Protein AF-A0A819PFC0-F1 (afdb_monomer)

Organism: NCBI:txid433720

Secondary structure (DSSP, 8-state):
-HHHHHHHHHHHHHHHHHHHTTSEEEE--TTS--EEEES-HHHHHHHHIIIIIHHHHHHHHHHHHHHHHHHT-TT-S-HHHHHHHHHHHHHHHHHHHHHHHHHHHHHHHHHHHTTT--TTSHHHHHHHHHHHHHHHHHHHHHHHH-HHHHHHHHHHHHHHHHHHS----PPP--------

Nearest PDB structures (foldseek):
  6tq7-assembly2_B  TM=7.446E-01  e=1.706E-01  Homo sapiens
  7xav-assembly1_A  TM=5.466E-01  e=1.060E+00  Homo sapiens
  8inr-assembly1_R  TM=4.668E-01  e=1.341E+00  Influenza A virus (A/Victoria/3/1975(H3N2))

Foldseek 3Di:
DVVVVCVVVVVVVVVVVCVVVVQWDFDDDVPDDTDIAGPDPVSLVVQLCVVPVVVVVVLVVVLVVLVVVLVPPPDDDDPVVNVVVSVVSVLVSVLVVVLVVLVCVLQVLQSVCVHPDDCPDPSNVVNVVSVVCCVVCNLVSVCVSDPVSVVVVVVVVVVVCVVVPPPPPDPDPPDPPDDD

Sequence (180 aa):
IISHLLIYILPILCYIIAILCHWLVVFKPQNDICDLELTSAVVQILFLLFSYFIPLVFTSIFLFLSLRHIRNTNGIRTQHIIEARLKYHRQLIIQSGAFYSVWLILWSPYLLLFPFYYRHSTPGTIAEIFICIGIVLDPFIVAALDIRFLRAWHSTWNHLIECIRPVRVAPMPVAIAANY

Structure (mmCIF, N/CA/C/O backbone):
data_AF-A0A819PFC0-F1
#
_entry.id   AF-A0A819PFC0-F1
#
loop_
_atom_site.group_PDB
_atom_site.id
_atom_site.type_symbol
_atom_site.label_atom_id
_atom_site.label_alt_id
_atom_site.label_comp_id
_atom_site.label_asym_id
_atom_site.label_entity_id
_atom_site.label_seq_id
_atom_site.pdbx_PDB_ins_code
_atom_site.Cartn_x
_atom_site.Cartn_y
_atom_site.Cartn_z
_atom_site.occupancy
_atom_site.B_iso_or_equiv
_atom_site.auth_seq_id
_atom_site.auth_comp_id
_atom_site.auth_asym_id
_atom_site.auth_atom_id
_atom_site.pdbx_PDB_model_num
ATOM 1 N N . ILE A 1 1 ? -8.480 19.621 3.122 1.00 73.62 1 ILE A N 1
ATOM 2 C CA . ILE A 1 1 ? -8.719 19.666 1.654 1.00 73.62 1 ILE A CA 1
ATOM 3 C C . ILE A 1 1 ? -7.396 19.724 0.894 1.00 73.62 1 ILE A C 1
ATOM 5 O O . ILE A 1 1 ? -7.099 18.773 0.188 1.00 73.62 1 ILE A O 1
ATOM 9 N N . ILE A 1 2 ? -6.562 20.750 1.107 1.00 79.69 2 ILE A N 1
ATOM 10 C CA . ILE A 1 2 ? -5.259 20.895 0.424 1.00 79.69 2 ILE A CA 1
ATOM 11 C C . ILE A 1 2 ? -4.344 19.679 0.645 1.00 79.69 2 ILE A C 1
ATOM 13 O O . ILE A 1 2 ? -3.838 19.120 -0.318 1.00 79.69 2 ILE A O 1
ATOM 17 N N . SER A 1 3 ? -4.208 19.194 1.884 1.00 76.88 3 SER A N 1
ATOM 18 C CA . SER A 1 3 ? -3.399 17.998 2.174 1.00 76.88 3 SER A CA 1
ATOM 19 C C . SER A 1 3 ? -3.913 16.736 1.473 1.00 76.88 3 SER A C 1
ATOM 21 O O . SER A 1 3 ? -3.114 15.916 1.043 1.00 76.88 3 SER A O 1
ATOM 23 N N . HIS A 1 4 ? -5.233 16.590 1.309 1.00 76.75 4 HIS A N 1
ATOM 24 C CA . HIS A 1 4 ? -5.810 15.450 0.589 1.00 76.75 4 HIS A CA 1
ATOM 25 C C . HIS A 1 4 ? -5.541 15.542 -0.912 1.00 76.75 4 HIS A C 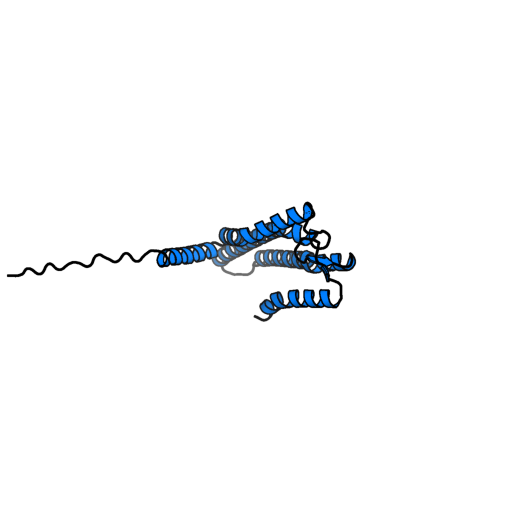1
ATOM 27 O O . HIS A 1 4 ? -5.128 14.557 -1.505 1.00 76.75 4 HIS A O 1
ATOM 33 N N . LEU A 1 5 ? -5.706 16.726 -1.511 1.00 84.00 5 LEU A N 1
ATOM 34 C CA . LEU A 1 5 ? -5.334 16.969 -2.909 1.00 84.00 5 LEU A CA 1
ATOM 35 C C . LEU A 1 5 ? -3.858 16.654 -3.155 1.00 84.00 5 LEU A C 1
ATOM 37 O O . LEU A 1 5 ? -3.521 16.009 -4.143 1.00 84.00 5 LEU A O 1
ATOM 41 N N . LEU A 1 6 ? -2.989 17.055 -2.228 1.00 83.75 6 LEU A N 1
ATOM 42 C CA . LEU A 1 6 ? -1.553 16.839 -2.343 1.00 83.75 6 LEU A CA 1
ATOM 43 C C . LEU A 1 6 ? -1.190 15.347 -2.334 1.00 83.75 6 LEU A C 1
ATOM 45 O O . LEU A 1 6 ? -0.348 14.942 -3.123 1.00 83.75 6 LEU A O 1
ATOM 49 N N . ILE A 1 7 ? -1.866 14.520 -1.528 1.00 84.06 7 ILE A N 1
ATOM 50 C CA . ILE A 1 7 ? -1.642 13.062 -1.494 1.00 84.06 7 ILE A CA 1
ATOM 51 C C . ILE A 1 7 ? -1.927 12.404 -2.852 1.00 84.06 7 ILE A C 1
ATOM 53 O O . ILE A 1 7 ? -1.236 11.458 -3.214 1.00 84.06 7 ILE A O 1
ATOM 57 N N . TYR A 1 8 ? -2.903 12.901 -3.616 1.00 84.19 8 TYR A N 1
ATOM 58 C CA . TYR A 1 8 ? -3.246 12.331 -4.924 1.00 84.19 8 TYR A CA 1
ATOM 59 C C . TYR A 1 8 ? -2.439 12.937 -6.076 1.00 84.19 8 TYR A C 1
ATOM 61 O O . TYR A 1 8 ? -2.046 12.225 -6.996 1.00 84.19 8 TYR A O 1
ATOM 69 N N . ILE A 1 9 ? -2.180 14.245 -6.036 1.00 88.31 9 ILE A N 1
ATOM 70 C CA . ILE A 1 9 ? -1.498 14.959 -7.124 1.00 88.31 9 ILE A CA 1
ATOM 71 C C . ILE A 1 9 ? 0.013 14.710 -7.087 1.00 88.31 9 ILE A C 1
ATOM 73 O O . ILE A 1 9 ? 0.634 14.550 -8.137 1.00 88.31 9 ILE A O 1
ATOM 77 N N . LEU A 1 10 ? 0.614 14.663 -5.894 1.00 87.06 10 LEU A N 1
ATOM 78 C CA . LEU A 1 10 ? 2.063 14.546 -5.739 1.00 87.06 10 LEU A CA 1
ATOM 79 C C . LEU A 1 10 ? 2.627 13.261 -6.382 1.00 87.06 10 LEU A C 1
ATOM 81 O O . LEU A 1 10 ? 3.569 13.392 -7.161 1.00 87.06 10 LEU A O 1
ATOM 85 N N . PRO A 1 11 ? 2.058 12.053 -6.172 1.00 85.94 11 PRO A N 1
ATOM 86 C CA . PRO A 1 11 ? 2.548 10.844 -6.834 1.00 85.94 11 PRO A CA 1
ATOM 87 C C . PRO A 1 11 ? 2.477 10.945 -8.358 1.00 85.94 11 PRO A C 1
ATOM 89 O O . PRO A 1 11 ? 3.435 10.590 -9.039 1.00 85.94 11 PRO A O 1
ATOM 92 N N . ILE A 1 12 ? 1.377 11.482 -8.897 1.00 87.94 12 ILE A N 1
ATOM 93 C CA . ILE A 1 12 ? 1.189 11.646 -10.346 1.00 87.94 12 ILE A CA 1
ATOM 94 C C . ILE A 1 12 ? 2.276 12.561 -10.918 1.00 87.94 12 ILE A C 1
ATOM 96 O O . ILE A 1 12 ? 2.923 12.207 -11.901 1.00 87.94 12 ILE A O 1
ATOM 100 N N . LEU A 1 13 ? 2.523 13.707 -10.277 1.00 89.88 13 LEU A N 1
ATOM 101 C CA . LEU A 1 13 ? 3.592 14.620 -10.683 1.00 89.88 13 LEU A CA 1
ATOM 102 C C . LEU A 1 13 ? 4.968 13.949 -10.613 1.00 89.88 13 LEU A C 1
ATOM 104 O O . LEU A 1 13 ? 5.756 14.098 -11.544 1.00 89.88 13 LEU A O 1
ATOM 108 N N . CYS A 1 14 ? 5.249 13.179 -9.559 1.00 87.31 14 CYS A N 1
ATOM 109 C CA . CYS A 1 14 ? 6.501 12.434 -9.434 1.00 87.31 14 CYS A CA 1
ATOM 110 C C . CYS A 1 14 ? 6.697 11.436 -10.583 1.00 87.31 14 CYS A C 1
ATOM 112 O O . CYS A 1 14 ? 7.788 11.382 -11.146 1.00 87.31 14 CYS A O 1
ATOM 114 N N . TYR A 1 15 ? 5.655 10.695 -10.975 1.00 86.88 15 TYR A N 1
ATOM 115 C CA . TYR A 1 15 ? 5.720 9.781 -12.119 1.00 86.88 15 TYR A CA 1
ATOM 116 C C . TYR A 1 15 ? 5.941 10.519 -13.443 1.00 86.88 15 TYR A C 1
ATOM 118 O O . TYR A 1 15 ? 6.787 10.104 -14.231 1.00 86.88 15 TYR A O 1
ATOM 126 N N . ILE A 1 16 ? 5.240 11.635 -13.674 1.00 89.00 16 ILE A N 1
ATOM 127 C CA . ILE A 1 16 ? 5.422 12.453 -14.884 1.00 89.00 16 ILE A CA 1
ATOM 128 C C . ILE A 1 16 ? 6.868 12.950 -14.977 1.00 89.00 16 ILE A C 1
ATOM 130 O O . ILE A 1 16 ? 7.503 12.797 -16.018 1.00 89.00 16 ILE A O 1
ATOM 134 N N . ILE A 1 17 ? 7.412 13.498 -13.887 1.00 89.69 17 ILE A N 1
ATOM 135 C CA . ILE A 1 17 ? 8.801 13.973 -13.837 1.00 89.69 17 ILE A CA 1
ATOM 136 C C . ILE A 1 17 ? 9.773 12.812 -14.076 1.00 89.69 17 ILE A C 1
ATOM 138 O O . ILE A 1 17 ? 10.697 12.953 -14.870 1.00 89.69 17 ILE A O 1
ATOM 142 N N . ALA A 1 18 ? 9.552 11.654 -13.449 1.00 87.19 18 ALA A N 1
ATOM 143 C CA . ALA A 1 18 ? 10.412 10.485 -13.623 1.00 87.19 18 ALA A CA 1
ATOM 144 C C . ALA A 1 18 ? 10.444 9.987 -15.080 1.00 87.19 18 ALA A C 1
ATOM 146 O O . ALA A 1 18 ? 11.506 9.593 -15.563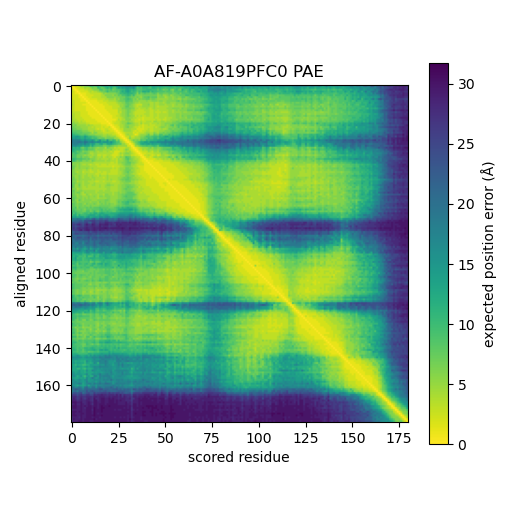 1.00 87.19 18 ALA A O 1
ATOM 147 N N . ILE A 1 19 ? 9.316 10.046 -15.795 1.00 88.38 19 ILE A N 1
ATOM 148 C CA . ILE A 1 19 ? 9.248 9.708 -17.223 1.00 88.38 19 ILE A CA 1
ATOM 149 C C . ILE A 1 19 ? 9.981 10.761 -18.066 1.00 88.38 19 ILE A C 1
ATOM 151 O O . ILE A 1 19 ? 10.805 10.403 -18.906 1.00 88.38 19 ILE A O 1
ATOM 155 N N . LEU A 1 20 ? 9.736 12.055 -17.820 1.00 89.69 20 LEU A N 1
ATOM 156 C CA . LEU A 1 20 ? 10.386 13.155 -18.549 1.00 89.69 20 LEU A CA 1
ATOM 157 C C . LEU A 1 20 ? 11.910 13.173 -18.359 1.00 89.69 20 LEU A C 1
ATOM 159 O O . LEU A 1 20 ? 12.644 13.507 -19.285 1.00 89.69 20 LEU A O 1
ATOM 163 N N . CYS A 1 21 ? 12.392 12.795 -17.176 1.00 88.19 21 CYS A N 1
ATOM 164 C CA . CYS A 1 21 ? 13.816 12.684 -16.864 1.00 88.19 21 CYS A CA 1
ATOM 165 C C . CYS A 1 21 ? 14.445 11.347 -17.303 1.00 88.19 21 CYS A C 1
ATOM 167 O O . CYS A 1 21 ? 15.615 11.117 -17.003 1.00 88.19 21 CYS A O 1
ATOM 169 N N . HIS A 1 22 ? 13.698 10.460 -17.975 1.00 85.56 22 HIS A N 1
ATOM 170 C CA . HIS A 1 22 ? 14.141 9.108 -18.352 1.00 85.56 22 HIS A CA 1
ATOM 171 C C . HIS A 1 22 ? 14.650 8.258 -17.172 1.00 85.56 22 HIS A C 1
ATOM 173 O O . HIS A 1 22 ? 15.519 7.397 -17.310 1.00 85.56 22 HIS A O 1
ATOM 179 N N . TRP A 1 23 ? 14.105 8.490 -15.983 1.00 87.19 23 TRP A N 1
ATOM 180 C CA . TRP A 1 23 ? 14.342 7.660 -14.799 1.00 87.19 23 TRP A CA 1
ATOM 181 C C . TRP A 1 23 ? 13.423 6.439 -14.781 1.00 87.19 23 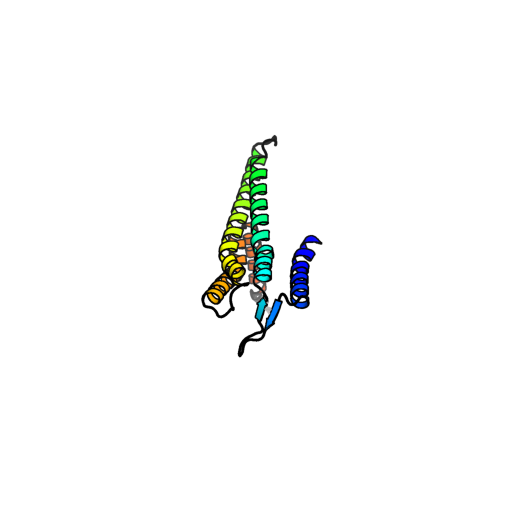TRP A C 1
ATOM 183 O O . TRP A 1 23 ? 13.787 5.390 -14.249 1.00 87.19 23 TRP A O 1
ATOM 193 N N . LEU A 1 24 ? 12.252 6.587 -15.399 1.00 86.69 24 LEU A N 1
ATOM 194 C CA . LEU A 1 24 ? 11.260 5.548 -15.609 1.00 86.69 24 LEU A CA 1
ATOM 195 C C . LEU A 1 24 ? 10.974 5.435 -17.106 1.00 86.69 24 LEU A C 1
ATOM 197 O O . LEU A 1 24 ? 10.654 6.434 -17.752 1.00 86.69 24 LEU A O 1
ATOM 201 N N . VAL A 1 25 ? 11.083 4.232 -17.658 1.00 85.06 25 VAL A N 1
ATOM 202 C CA . VAL A 1 25 ? 10.818 3.960 -19.073 1.00 85.06 25 VAL A CA 1
ATOM 203 C C . VAL A 1 25 ? 9.635 3.015 -19.180 1.00 85.06 25 VAL A C 1
ATOM 205 O O . VAL A 1 25 ? 9.549 2.018 -18.468 1.00 85.06 25 VAL A O 1
ATOM 208 N N . VAL A 1 26 ? 8.713 3.344 -20.082 1.00 84.25 26 VAL A N 1
ATOM 209 C CA . VAL A 1 26 ? 7.626 2.444 -20.461 1.00 84.25 26 VAL A CA 1
ATOM 210 C C . VAL A 1 26 ? 8.168 1.517 -21.536 1.00 84.25 26 VAL A C 1
ATOM 212 O O . VAL A 1 26 ? 8.536 1.982 -22.618 1.00 84.25 26 VAL A O 1
ATOM 215 N N . PHE A 1 27 ? 8.210 0.222 -21.258 1.00 83.19 27 PHE A N 1
ATOM 216 C CA . PHE A 1 27 ? 8.596 -0.779 -22.242 1.00 83.19 27 PHE A CA 1
ATOM 217 C C . PHE A 1 27 ? 7.435 -1.746 -22.484 1.00 83.19 27 PHE A C 1
ATOM 219 O O . PHE A 1 27 ? 6.547 -1.916 -21.649 1.00 83.19 27 PHE A O 1
ATOM 226 N N . LYS A 1 28 ? 7.410 -2.354 -23.670 1.00 80.00 28 LYS A N 1
ATOM 227 C CA . LYS A 1 28 ? 6.398 -3.344 -24.038 1.00 80.00 28 LYS A CA 1
ATOM 228 C C . LYS A 1 28 ? 7.076 -4.704 -24.234 1.00 80.00 28 LYS A C 1
ATOM 230 O O . LYS A 1 28 ? 7.720 -4.890 -25.270 1.00 80.00 28 LYS A O 1
ATOM 235 N N . PRO A 1 29 ? 6.944 -5.641 -23.282 1.00 75.81 29 PRO A N 1
ATOM 236 C CA . PRO A 1 29 ? 7.391 -7.013 -23.477 1.00 75.81 29 PRO A CA 1
ATOM 237 C C . PRO A 1 29 ? 6.599 -7.696 -24.609 1.00 75.81 29 PRO A C 1
ATOM 239 O O . PRO A 1 29 ? 5.445 -7.357 -24.890 1.00 75.81 29 PRO A O 1
ATOM 242 N N . GLN A 1 30 ? 7.219 -8.657 -25.303 1.00 71.44 30 GLN A N 1
ATOM 243 C CA . GLN A 1 30 ? 6.528 -9.439 -26.335 1.00 71.44 30 GLN A CA 1
ATOM 244 C C . GLN A 1 30 ? 5.395 -10.262 -25.698 1.00 71.44 30 GLN A C 1
ATOM 246 O O . GLN A 1 30 ? 5.635 -11.014 -24.760 1.00 71.44 30 GLN A O 1
ATOM 251 N N . ASN A 1 31 ? 4.177 -10.131 -26.240 1.00 71.44 31 ASN A N 1
ATOM 252 C CA . ASN A 1 31 ? 2.935 -10.765 -25.763 1.00 71.44 31 ASN A CA 1
ATOM 253 C C . ASN A 1 31 ? 2.435 -10.348 -24.371 1.00 71.44 31 ASN A C 1
ATOM 255 O O . ASN A 1 31 ? 1.628 -11.064 -23.783 1.00 71.44 31 ASN A O 1
ATOM 259 N N . ASP A 1 32 ? 2.837 -9.181 -23.876 1.00 71.62 32 ASP A N 1
ATOM 260 C CA . ASP A 1 32 ? 2.399 -8.707 -22.567 1.00 71.62 32 ASP A CA 1
ATOM 261 C C . ASP A 1 32 ? 2.003 -7.217 -22.577 1.00 71.62 32 ASP A C 1
ATOM 263 O O . ASP A 1 32 ? 2.166 -6.506 -23.580 1.00 71.62 32 ASP A O 1
ATOM 267 N N . ILE A 1 33 ? 1.385 -6.761 -21.487 1.00 80.25 33 ILE A N 1
ATOM 268 C CA . ILE A 1 33 ? 0.993 -5.364 -21.285 1.00 80.25 33 ILE A CA 1
ATOM 269 C C . ILE A 1 33 ? 2.221 -4.465 -21.090 1.00 80.25 33 ILE A C 1
ATOM 271 O O . ILE A 1 33 ? 3.295 -4.926 -20.720 1.00 80.25 33 ILE A O 1
ATOM 275 N N . CYS A 1 34 ? 2.071 -3.165 -21.362 1.00 80.56 34 CYS A N 1
ATOM 276 C CA . CYS A 1 34 ? 3.143 -2.204 -21.101 1.00 80.56 34 CYS A CA 1
ATOM 277 C C . CYS A 1 34 ? 3.513 -2.213 -19.616 1.00 80.56 34 CYS A C 1
ATOM 279 O O . CYS A 1 34 ? 2.628 -2.131 -18.761 1.00 80.56 34 CYS A O 1
ATOM 281 N N . ASP A 1 35 ? 4.811 -2.245 -19.344 1.00 76.56 35 ASP A N 1
ATOM 282 C CA . ASP A 1 35 ? 5.358 -2.275 -17.997 1.00 76.56 35 ASP A CA 1
ATOM 283 C C . ASP A 1 35 ? 6.364 -1.130 -17.799 1.00 76.56 35 ASP A C 1
ATOM 285 O O . ASP A 1 35 ? 6.787 -0.457 -18.750 1.00 76.56 35 ASP A O 1
ATOM 289 N N . LEU A 1 36 ? 6.669 -0.846 -16.538 1.00 82.44 36 LEU A N 1
ATOM 290 C CA . LEU A 1 36 ? 7.501 0.275 -16.122 1.00 82.44 36 LEU A CA 1
ATOM 291 C C . LEU A 1 36 ? 8.845 -0.244 -15.619 1.00 82.44 36 LEU A C 1
ATOM 293 O O . LEU A 1 36 ? 8.899 -0.992 -14.650 1.00 82.44 36 LEU A O 1
ATOM 297 N N . GLU A 1 37 ? 9.933 0.207 -16.236 1.00 83.50 37 GLU A N 1
ATOM 298 C CA . GLU A 1 37 ? 11.290 -0.171 -15.843 1.00 83.50 37 GLU A CA 1
ATOM 299 C C . GLU A 1 37 ? 12.083 1.050 -15.370 1.00 83.50 37 GLU A C 1
ATOM 301 O O . GLU A 1 37 ? 12.066 2.122 -15.984 1.00 83.50 37 GLU A O 1
ATOM 306 N N . LEU A 1 38 ? 12.776 0.892 -14.243 1.00 84.81 38 LEU A N 1
ATOM 307 C CA . LEU A 1 38 ? 13.663 1.906 -13.681 1.00 84.81 38 LEU A CA 1
ATOM 308 C C . LEU A 1 38 ? 15.051 1.779 -14.306 1.00 84.81 38 LEU A C 1
ATOM 310 O O . LEU A 1 38 ? 15.664 0.716 -14.260 1.00 84.81 38 LEU A O 1
ATOM 314 N N . THR A 1 39 ? 15.575 2.883 -14.835 1.00 85.00 39 THR A N 1
ATOM 315 C CA . THR A 1 39 ? 16.756 2.859 -15.717 1.00 85.00 39 THR A CA 1
ATOM 316 C C . THR A 1 39 ? 18.090 2.644 -15.011 1.00 85.00 39 THR A C 1
ATOM 318 O O . THR A 1 39 ? 19.081 2.310 -15.657 1.00 85.00 39 THR A O 1
ATOM 321 N N . SER A 1 40 ? 18.159 2.847 -13.694 1.00 86.06 40 SER A N 1
ATOM 322 C CA . SER A 1 40 ? 19.401 2.678 -12.940 1.00 86.06 40 SER A CA 1
ATOM 323 C C . SER A 1 40 ? 19.160 2.248 -11.500 1.00 86.06 40 SER A C 1
ATOM 325 O O . SER A 1 40 ? 18.175 2.643 -10.875 1.00 86.06 40 SER A O 1
ATOM 327 N N . ALA A 1 41 ? 20.127 1.522 -10.932 1.00 83.94 41 ALA A N 1
ATOM 328 C CA . ALA A 1 41 ? 20.107 1.111 -9.528 1.00 83.94 41 ALA A CA 1
ATOM 329 C C . ALA A 1 41 ? 20.001 2.305 -8.559 1.00 83.94 41 ALA A C 1
ATOM 331 O O . ALA A 1 41 ? 19.363 2.207 -7.515 1.00 83.94 41 ALA A O 1
ATOM 332 N N . VAL A 1 42 ? 20.577 3.460 -8.915 1.00 87.44 42 VAL A N 1
ATOM 333 C CA . VAL A 1 42 ? 20.467 4.689 -8.111 1.00 87.44 42 VAL A CA 1
ATOM 334 C C . VAL A 1 42 ? 19.011 5.146 -8.026 1.00 87.44 42 VAL A C 1
ATOM 336 O O . VAL A 1 42 ? 18.512 5.408 -6.934 1.00 87.44 42 VAL A O 1
ATOM 339 N N . VAL A 1 43 ? 18.307 5.194 -9.160 1.00 86.31 43 VAL A N 1
ATOM 340 C CA . VAL A 1 43 ? 16.890 5.579 -9.197 1.00 86.31 43 VAL A CA 1
ATOM 341 C C . VAL A 1 43 ? 16.026 4.531 -8.488 1.00 86.31 43 VAL A C 1
ATOM 343 O O . VAL A 1 43 ? 15.115 4.908 -7.759 1.00 86.31 43 VAL A O 1
ATOM 346 N N . GLN A 1 44 ? 16.340 3.239 -8.617 1.00 87.25 44 GLN A N 1
ATOM 347 C CA . GLN A 1 44 ? 15.650 2.163 -7.892 1.00 87.25 44 GLN A CA 1
ATOM 348 C C . GLN A 1 44 ? 15.738 2.350 -6.368 1.00 87.25 44 GLN A C 1
ATOM 350 O O . GLN A 1 44 ? 14.722 2.290 -5.676 1.00 87.25 44 GLN A O 1
ATOM 355 N N . ILE A 1 45 ? 16.932 2.651 -5.843 1.00 87.44 45 ILE A N 1
ATOM 356 C CA . ILE A 1 45 ? 17.145 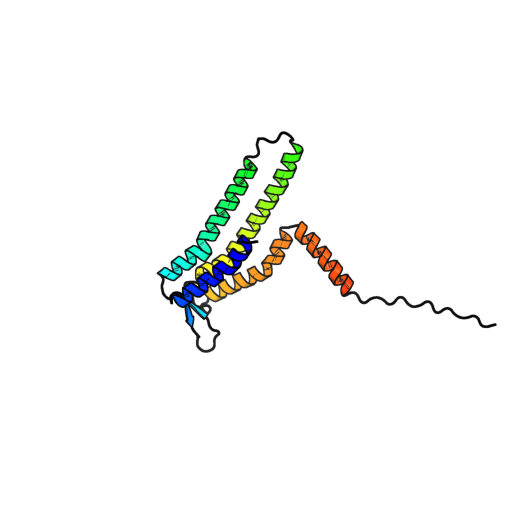2.917 -4.411 1.00 87.44 45 ILE A CA 1
ATOM 357 C C . ILE A 1 45 ? 16.391 4.175 -3.970 1.00 87.44 45 ILE A C 1
ATOM 359 O O . ILE A 1 45 ? 15.745 4.166 -2.922 1.00 87.44 45 ILE A O 1
ATOM 363 N N . LEU A 1 46 ? 16.445 5.254 -4.758 1.00 87.88 46 LEU A N 1
ATOM 364 C CA . LEU A 1 46 ? 15.704 6.480 -4.454 1.00 87.88 46 LEU A CA 1
ATOM 365 C C . LEU A 1 46 ? 14.195 6.225 -4.436 1.00 87.88 46 LEU A C 1
ATOM 367 O O . LEU A 1 46 ? 13.515 6.645 -3.501 1.00 87.88 46 LEU A O 1
ATOM 371 N N . PHE A 1 47 ? 13.674 5.491 -5.418 1.00 86.94 47 PHE A N 1
ATOM 372 C CA . PHE A 1 47 ? 12.265 5.120 -5.470 1.00 86.94 47 PHE A CA 1
ATOM 373 C C . PHE A 1 47 ? 11.860 4.345 -4.215 1.00 86.94 47 PHE A C 1
ATOM 375 O O . PHE A 1 47 ? 10.883 4.705 -3.563 1.00 86.94 47 PHE A O 1
ATOM 382 N N . LEU A 1 48 ? 12.637 3.336 -3.824 1.00 88.81 48 LEU A N 1
ATOM 383 C CA . LEU A 1 48 ? 12.408 2.542 -2.617 1.00 88.81 48 LEU A CA 1
ATOM 384 C C . LEU A 1 48 ? 12.440 3.408 -1.341 1.00 88.81 48 LEU A C 1
ATOM 386 O O . LEU A 1 48 ? 11.608 3.256 -0.444 1.00 88.81 48 LEU A O 1
ATOM 390 N N . LEU A 1 49 ? 13.371 4.361 -1.265 1.00 89.00 49 LEU A N 1
ATOM 391 C CA . LEU A 1 49 ? 13.491 5.275 -0.133 1.00 89.00 49 LEU A CA 1
ATOM 392 C C . LEU A 1 49 ? 12.233 6.139 0.027 1.00 89.00 49 LEU A C 1
ATOM 394 O O . LEU A 1 49 ? 11.674 6.210 1.121 1.00 89.00 49 LEU A O 1
ATOM 398 N N . PHE A 1 50 ? 11.776 6.767 -1.058 1.00 86.81 50 PHE A N 1
ATOM 399 C CA . PHE A 1 50 ? 10.639 7.690 -1.029 1.00 86.81 50 PHE A CA 1
ATOM 400 C C . PHE A 1 50 ? 9.277 6.992 -0.980 1.00 86.81 50 PHE A C 1
ATOM 402 O O . PHE A 1 50 ? 8.373 7.495 -0.317 1.00 86.81 50 PHE A O 1
ATOM 409 N N . SER A 1 51 ? 9.119 5.850 -1.651 1.00 83.62 51 SER A N 1
ATOM 410 C CA . SER A 1 51 ? 7.839 5.131 -1.721 1.00 83.62 51 SER A CA 1
ATOM 411 C C . SER A 1 51 ? 7.595 4.200 -0.533 1.00 83.62 51 SER A C 1
ATOM 413 O O . SER A 1 51 ? 6.442 3.990 -0.162 1.00 83.62 51 SER A O 1
ATOM 415 N N . TYR A 1 52 ? 8.655 3.669 0.090 1.00 87.75 52 TYR A N 1
ATOM 416 C CA . TYR A 1 52 ? 8.534 2.661 1.142 1.00 87.75 52 TYR A CA 1
ATOM 417 C C . TYR A 1 52 ? 9.150 3.108 2.472 1.00 87.75 52 TYR A C 1
ATOM 419 O O . TYR A 1 52 ? 8.431 3.263 3.462 1.00 87.75 52 TYR A O 1
ATOM 427 N N . PHE A 1 53 ? 10.462 3.359 2.520 1.00 89.25 53 PHE A N 1
ATOM 428 C CA . PHE A 1 53 ? 11.155 3.573 3.798 1.00 89.25 53 PHE A CA 1
ATOM 429 C C . PHE A 1 53 ? 10.751 4.863 4.514 1.00 89.25 53 PHE A C 1
ATOM 431 O O . PHE A 1 53 ? 10.508 4.844 5.719 1.00 89.25 53 PHE A O 1
ATOM 438 N N . ILE A 1 54 ? 10.664 5.983 3.796 1.00 89.06 54 ILE A N 1
ATOM 439 C CA . ILE A 1 54 ? 10.266 7.268 4.377 1.00 89.06 54 ILE A CA 1
ATOM 440 C C . ILE A 1 54 ? 8.843 7.171 4.961 1.00 89.06 54 ILE A C 1
ATOM 442 O O . ILE A 1 54 ? 8.693 7.411 6.164 1.00 89.06 54 ILE A O 1
ATOM 446 N N . PRO A 1 55 ? 7.809 6.752 4.200 1.00 86.88 55 PRO A N 1
ATOM 447 C CA . PRO A 1 55 ? 6.464 6.559 4.746 1.00 86.88 55 PRO A CA 1
ATOM 448 C C . PRO A 1 55 ? 6.422 5.612 5.952 1.00 86.88 55 PRO A C 1
ATOM 450 O O . PRO A 1 55 ? 5.775 5.922 6.954 1.00 86.88 55 PRO A O 1
ATOM 453 N N . LEU A 1 56 ? 7.150 4.492 5.906 1.00 88.25 56 LEU A N 1
ATOM 454 C CA . LEU A 1 56 ? 7.255 3.539 7.016 1.00 88.25 56 LEU A CA 1
ATOM 455 C C . LEU A 1 56 ? 7.808 4.189 8.294 1.00 88.25 56 LEU A C 1
ATOM 457 O O . LEU A 1 56 ? 7.251 4.027 9.383 1.00 88.25 56 LEU A O 1
ATOM 461 N N . VAL A 1 57 ? 8.915 4.922 8.181 1.00 89.81 57 VAL A N 1
ATOM 462 C CA . VAL A 1 57 ? 9.556 5.565 9.333 1.00 89.81 57 VAL A CA 1
ATOM 463 C C . VAL A 1 57 ? 8.644 6.649 9.905 1.00 89.81 57 VAL A C 1
ATOM 465 O O . VAL A 1 57 ? 8.419 6.682 11.116 1.00 89.81 57 VAL A O 1
ATOM 468 N N . PHE A 1 58 ? 8.052 7.492 9.054 1.00 88.75 58 PHE A N 1
ATOM 469 C CA . PHE A 1 58 ? 7.144 8.552 9.501 1.00 88.75 58 PHE A CA 1
ATOM 470 C C . PHE A 1 58 ? 5.890 8.005 10.192 1.00 88.75 58 PHE A C 1
ATOM 472 O O . PHE A 1 58 ? 5.521 8.504 11.257 1.00 88.75 58 PHE A O 1
ATOM 479 N N . THR A 1 59 ? 5.256 6.966 9.639 1.00 86.69 59 THR A N 1
ATOM 480 C CA . THR A 1 59 ? 4.082 6.321 10.258 1.00 86.69 59 THR A CA 1
ATOM 481 C C . THR A 1 59 ? 4.433 5.691 11.606 1.00 86.69 59 THR A C 1
ATOM 483 O O . THR A 1 59 ? 3.702 5.872 12.582 1.00 86.69 59 THR A O 1
ATOM 486 N N . SER A 1 60 ? 5.592 5.038 11.708 1.00 85.06 60 SER A N 1
ATOM 487 C CA . SER A 1 60 ? 6.079 4.439 12.957 1.00 85.06 60 SER A CA 1
ATOM 488 C C . SER A 1 60 ? 6.360 5.490 14.036 1.00 85.06 60 SER A C 1
ATOM 490 O O . SER A 1 60 ? 5.917 5.341 15.178 1.00 85.06 60 SER A O 1
ATOM 492 N N . ILE A 1 61 ? 7.031 6.594 13.680 1.00 88.56 61 ILE A N 1
ATOM 493 C CA . ILE A 1 61 ? 7.268 7.730 14.586 1.00 88.56 61 ILE A CA 1
ATOM 494 C C . ILE A 1 61 ? 5.936 8.333 15.037 1.00 88.56 61 ILE A C 1
ATOM 496 O O . ILE A 1 61 ? 5.752 8.598 16.225 1.00 88.56 61 ILE A O 1
ATOM 500 N N . PHE A 1 62 ? 4.987 8.522 14.120 1.00 86.56 62 PHE A N 1
ATOM 501 C CA . PHE A 1 62 ? 3.673 9.073 14.438 1.00 86.56 62 PHE A CA 1
ATOM 502 C C . PHE A 1 62 ? 2.894 8.193 15.430 1.00 86.56 62 PHE A C 1
ATOM 504 O O . PHE A 1 62 ? 2.364 8.701 16.424 1.00 86.56 62 PHE A O 1
ATOM 511 N N . LEU A 1 63 ? 2.867 6.873 15.214 1.00 84.06 63 LEU A N 1
ATOM 512 C CA . LEU A 1 63 ? 2.244 5.916 16.135 1.00 84.06 63 LEU A CA 1
ATOM 513 C C . LEU A 1 63 ? 2.929 5.933 17.507 1.00 84.06 63 LEU A C 1
ATOM 515 O O . LEU A 1 63 ? 2.253 5.963 18.538 1.00 84.06 63 LEU A O 1
ATOM 519 N N . PHE A 1 64 ? 4.262 5.987 17.534 1.00 83.00 64 PHE A N 1
ATOM 520 C CA . PHE A 1 64 ? 5.033 6.075 18.773 1.00 83.00 64 PHE A CA 1
ATOM 521 C C . PHE A 1 64 ? 4.756 7.370 19.552 1.00 83.00 64 PHE A C 1
ATOM 523 O O . PHE A 1 64 ? 4.531 7.335 20.764 1.00 83.00 64 PHE A O 1
ATOM 530 N N . LEU A 1 65 ? 4.729 8.521 18.877 1.00 83.31 65 LEU A N 1
ATOM 531 C CA . LEU A 1 65 ? 4.403 9.806 19.500 1.00 83.31 65 LEU A CA 1
ATOM 532 C C . LEU A 1 65 ? 2.966 9.826 20.026 1.00 83.31 65 LEU A C 1
ATOM 534 O O . LEU A 1 65 ? 2.732 10.313 21.133 1.00 83.31 65 LEU A O 1
ATOM 538 N N . SER A 1 66 ? 2.027 9.234 19.286 1.00 79.50 66 SER A N 1
ATOM 539 C CA . SER A 1 66 ? 0.633 9.082 19.714 1.00 79.50 66 SER A CA 1
ATOM 540 C C . SER A 1 66 ? 0.534 8.252 20.998 1.00 79.50 66 SER A C 1
ATOM 542 O O . SER A 1 66 ? -0.091 8.685 21.968 1.00 79.50 66 SER A O 1
ATOM 544 N N . LEU A 1 67 ? 1.232 7.111 21.058 1.00 75.81 67 LEU A N 1
ATOM 545 C CA . LEU A 1 67 ? 1.351 6.280 22.262 1.00 75.81 67 LEU A CA 1
ATOM 546 C C . LEU A 1 67 ? 1.928 7.062 23.447 1.00 75.81 67 LEU A C 1
ATOM 548 O O . LEU A 1 67 ? 1.385 7.024 24.555 1.00 75.81 67 LEU A O 1
ATOM 552 N N . ARG A 1 68 ? 3.025 7.792 23.216 1.00 78.25 68 ARG A N 1
ATOM 553 C CA . ARG A 1 68 ? 3.699 8.578 24.254 1.00 78.25 68 ARG A CA 1
ATOM 554 C C . ARG A 1 68 ? 2.806 9.693 24.790 1.00 78.25 68 ARG A C 1
ATOM 556 O O . ARG A 1 68 ? 2.796 9.914 25.999 1.00 78.25 68 ARG A O 1
ATOM 563 N N . HIS A 1 69 ? 2.058 10.372 23.923 1.00 77.25 69 HIS A N 1
ATOM 564 C CA . HIS A 1 69 ? 1.148 11.446 24.314 1.00 77.25 69 HIS A CA 1
ATOM 565 C C . HIS A 1 69 ? 0.038 10.941 25.246 1.00 77.25 69 HIS A C 1
ATOM 567 O O . HIS A 1 69 ? -0.194 11.532 26.297 1.00 77.25 69 HIS A O 1
ATOM 573 N N . ILE A 1 70 ? -0.576 9.799 24.925 1.00 67.19 70 ILE A N 1
ATOM 574 C CA . ILE A 1 70 ? -1.629 9.188 25.757 1.00 67.19 70 ILE A CA 1
ATOM 575 C C . ILE A 1 70 ? -1.091 8.724 27.110 1.00 67.19 70 ILE A C 1
ATOM 577 O O . ILE A 1 70 ? -1.789 8.808 28.117 1.00 67.19 70 ILE A O 1
ATOM 581 N N . ARG A 1 71 ? 0.164 8.265 27.171 1.00 66.56 71 ARG A N 1
ATOM 582 C CA . ARG A 1 71 ? 0.791 7.891 28.446 1.00 66.56 71 ARG A CA 1
ATOM 583 C C . ARG A 1 71 ? 1.076 9.100 29.347 1.00 66.56 71 ARG A C 1
ATOM 585 O O . ARG A 1 71 ? 1.282 8.913 30.539 1.00 66.56 71 ARG A O 1
ATOM 592 N N . ASN A 1 72 ? 1.117 10.316 28.795 1.00 66.06 72 ASN A N 1
ATOM 593 C CA . ASN A 1 72 ? 1.566 11.521 29.498 1.00 66.06 72 ASN A CA 1
ATOM 594 C C . ASN A 1 72 ? 0.428 12.465 29.939 1.00 66.06 72 ASN A C 1
ATOM 596 O O . ASN A 1 72 ? 0.697 13.559 30.430 1.00 66.06 72 ASN A O 1
ATOM 600 N N . THR A 1 73 ? -0.844 12.074 29.804 1.00 60.16 73 THR A N 1
ATOM 601 C CA . THR A 1 73 ? -2.015 12.850 30.268 1.00 60.16 73 THR A CA 1
ATOM 602 C C . THR A 1 73 ? -2.224 12.800 31.794 1.00 60.16 73 THR A C 1
ATOM 604 O O . THR A 1 73 ? -3.332 12.585 32.276 1.00 60.16 73 THR A O 1
ATOM 607 N N . ASN A 1 74 ? -1.168 13.049 32.572 1.00 52.56 74 ASN A N 1
ATOM 608 C CA . ASN A 1 74 ? -1.159 13.017 34.044 1.00 52.56 74 ASN A CA 1
ATOM 609 C C . ASN A 1 74 ? -1.745 14.284 34.721 1.00 52.56 74 ASN A C 1
ATOM 611 O O . ASN A 1 74 ? -1.507 14.507 35.903 1.00 52.56 74 ASN A O 1
ATOM 615 N N . GLY A 1 75 ? -2.483 15.140 33.999 1.00 54.50 75 GLY A N 1
ATOM 616 C CA . GLY A 1 75 ? -2.879 16.480 34.474 1.00 54.50 75 GLY A CA 1
ATOM 617 C C . GLY A 1 75 ? -4.380 16.802 34.491 1.00 54.50 75 GLY A C 1
ATOM 618 O O . GLY A 1 75 ? -4.737 17.962 34.672 1.00 54.50 75 GLY A O 1
ATOM 619 N N . ILE A 1 76 ? -5.273 15.832 34.265 1.00 55.72 76 ILE A N 1
ATOM 620 C CA . ILE A 1 76 ? -6.726 16.081 34.152 1.00 55.72 76 ILE A CA 1
ATOM 621 C C . ILE A 1 76 ? -7.431 15.636 35.443 1.00 55.72 76 ILE A C 1
ATOM 623 O O . ILE A 1 76 ? -7.193 14.550 35.949 1.00 55.72 76 ILE A O 1
ATOM 627 N N . ARG A 1 77 ? -8.291 16.497 35.995 1.00 54.91 77 ARG A N 1
ATOM 628 C CA . ARG A 1 77 ? -8.772 16.462 37.393 1.00 54.91 77 ARG A CA 1
ATOM 629 C C . ARG A 1 77 ? -9.918 15.469 37.682 1.00 54.91 77 ARG A C 1
ATOM 631 O O . ARG A 1 77 ? -10.382 15.404 38.814 1.00 54.91 77 ARG A O 1
ATOM 638 N N . THR A 1 78 ? -10.395 14.711 36.692 1.00 60.00 78 THR A N 1
ATOM 639 C CA . THR A 1 78 ? -11.565 13.814 36.815 1.00 60.00 78 THR A CA 1
ATOM 640 C C . THR A 1 78 ? -11.259 12.389 36.338 1.00 60.00 78 THR A C 1
ATOM 642 O O . THR A 1 78 ? -11.291 12.091 35.144 1.00 60.00 78 THR A O 1
ATOM 645 N N . GLN A 1 79 ? -11.012 11.489 37.298 1.00 59.25 79 GLN A N 1
ATOM 646 C CA . GLN A 1 79 ? -10.601 10.086 37.106 1.00 59.25 79 GLN A CA 1
ATOM 647 C C . GLN A 1 79 ? -11.469 9.313 36.085 1.00 59.25 79 GLN A C 1
ATOM 649 O O . GLN A 1 79 ? -10.949 8.646 35.195 1.00 59.25 79 GLN A O 1
ATOM 654 N N . HIS A 1 80 ? -12.796 9.475 36.141 1.00 58.94 80 HIS A N 1
ATOM 655 C CA . HIS A 1 80 ? -13.738 8.759 35.267 1.00 58.94 80 HIS A CA 1
ATOM 656 C C . HIS A 1 80 ? -13.646 9.151 33.782 1.00 58.94 80 HIS A C 1
ATOM 658 O O . HIS A 1 80 ? -13.830 8.313 32.898 1.00 58.94 80 HIS A O 1
ATOM 664 N N . ILE A 1 81 ? -13.348 10.421 33.492 1.00 62.09 81 ILE A N 1
ATOM 665 C CA . ILE A 1 81 ? -13.199 10.917 32.116 1.00 62.09 81 ILE A CA 1
ATOM 666 C C . ILE A 1 81 ? -11.849 10.461 31.540 1.00 62.09 81 ILE A C 1
ATOM 668 O O . ILE A 1 81 ? -11.747 10.175 30.345 1.00 62.09 81 ILE A O 1
ATOM 672 N N . ILE A 1 82 ? -10.827 10.334 32.394 1.00 61.16 82 ILE A N 1
ATOM 673 C CA . ILE A 1 82 ? -9.497 9.836 32.025 1.00 61.16 82 ILE A CA 1
ATOM 674 C C . ILE A 1 82 ? -9.575 8.371 31.607 1.00 61.16 82 ILE A C 1
ATOM 676 O O . ILE A 1 82 ? -9.105 8.034 30.526 1.00 61.16 82 ILE A O 1
ATOM 680 N N . GLU A 1 83 ? -10.203 7.510 32.407 1.00 61.75 83 GLU A N 1
ATOM 681 C CA . GLU A 1 83 ? -10.282 6.072 32.120 1.00 61.75 83 GLU A CA 1
ATOM 682 C C . GLU A 1 83 ? -11.037 5.775 30.817 1.00 61.75 83 GLU A C 1
ATOM 684 O O . GLU A 1 83 ? -10.580 4.973 29.996 1.00 61.75 83 GLU A O 1
ATOM 689 N N . ALA A 1 84 ? -12.149 6.476 30.571 1.00 63.25 84 ALA A N 1
ATOM 690 C CA . ALA A 1 84 ? -12.918 6.334 29.337 1.00 63.25 84 ALA A CA 1
ATOM 691 C C . ALA A 1 84 ? -12.126 6.808 28.101 1.00 63.25 84 ALA A C 1
ATOM 693 O O . ALA A 1 84 ? -12.092 6.115 27.079 1.00 63.25 84 ALA A O 1
ATOM 694 N N . ARG A 1 85 ? -11.438 7.957 28.195 1.00 63.72 85 ARG A N 1
ATOM 695 C CA . ARG A 1 85 ? -10.609 8.500 27.105 1.00 63.72 85 ARG A CA 1
ATOM 696 C C . ARG A 1 85 ? -9.369 7.637 26.848 1.00 63.72 85 ARG A C 1
ATOM 698 O O . ARG A 1 85 ? -9.030 7.387 25.692 1.00 63.72 85 ARG A O 1
ATOM 705 N N . LEU A 1 86 ? -8.726 7.136 27.903 1.00 66.94 86 LEU A N 1
ATOM 706 C CA . LEU A 1 86 ? -7.565 6.250 27.822 1.00 66.94 86 LEU A CA 1
ATOM 707 C C . LEU A 1 86 ? -7.938 4.920 27.154 1.00 66.94 86 LEU A C 1
ATOM 709 O O . LEU A 1 86 ? -7.217 4.459 26.272 1.00 66.94 86 LEU A O 1
ATOM 713 N N . LYS A 1 87 ? -9.087 4.330 27.515 1.00 69.94 87 LYS A N 1
ATOM 714 C CA . LYS A 1 87 ? -9.588 3.089 26.904 1.00 69.94 87 LYS A CA 1
ATOM 715 C C . LYS A 1 87 ? -9.880 3.274 25.416 1.00 69.94 87 LYS A C 1
ATOM 717 O O . LYS A 1 87 ? -9.440 2.457 24.610 1.00 69.94 87 LYS A O 1
ATOM 722 N N . TYR A 1 88 ? -10.550 4.366 25.049 1.00 69.19 88 TYR A N 1
ATOM 723 C CA . TYR A 1 88 ? -10.861 4.682 23.655 1.00 69.19 88 TYR A CA 1
ATOM 724 C C . TYR A 1 88 ? -9.600 4.928 22.811 1.00 69.19 88 TYR A C 1
ATOM 726 O O . TYR A 1 88 ? -9.455 4.351 21.735 1.00 69.19 88 TYR A O 1
ATOM 734 N N . HIS A 1 89 ? -8.650 5.730 23.298 1.00 71.81 89 HIS A N 1
ATOM 735 C CA . HIS A 1 89 ? -7.412 5.998 22.563 1.00 71.81 89 HIS A CA 1
ATOM 736 C C . HIS A 1 89 ? -6.470 4.792 22.497 1.00 71.81 89 HIS A C 1
ATOM 738 O O . HIS A 1 89 ? -5.839 4.568 21.467 1.00 71.81 89 HIS A O 1
ATOM 744 N N . ARG A 1 90 ? -6.404 3.974 23.553 1.00 71.56 90 ARG A N 1
ATOM 745 C CA . ARG A 1 90 ? -5.657 2.711 23.530 1.00 71.56 90 ARG A CA 1
ATOM 746 C C . ARG A 1 90 ? -6.240 1.746 22.502 1.00 71.56 90 ARG A C 1
ATOM 748 O O . ARG A 1 90 ? -5.483 1.132 21.759 1.00 71.56 90 ARG A O 1
ATOM 755 N N . GLN A 1 91 ? -7.566 1.636 22.436 1.00 76.31 91 GLN A N 1
ATOM 756 C CA . GLN A 1 91 ? -8.235 0.800 21.444 1.00 76.31 91 GLN A CA 1
ATOM 757 C C . GLN A 1 91 ? -7.979 1.301 20.018 1.00 76.31 91 GLN A C 1
ATOM 759 O O . GLN A 1 91 ? -7.639 0.492 19.162 1.00 76.31 91 GLN A O 1
ATOM 764 N N . LEU A 1 92 ? -8.035 2.619 19.791 1.00 77.12 92 LEU A N 1
ATOM 765 C CA . LEU A 1 92 ? -7.704 3.217 18.497 1.00 77.12 92 LEU A CA 1
ATOM 766 C C . LEU A 1 92 ? -6.268 2.892 18.070 1.00 77.12 92 LEU A C 1
ATOM 768 O O . LEU A 1 92 ? -6.038 2.534 16.925 1.00 77.12 92 LEU A O 1
ATOM 772 N N . ILE A 1 93 ? -5.300 2.961 18.985 1.00 76.38 93 ILE A N 1
ATOM 773 C CA . ILE A 1 93 ? -3.911 2.628 18.650 1.00 76.38 93 ILE A CA 1
ATOM 774 C C . ILE A 1 93 ? -3.730 1.144 18.364 1.00 76.38 93 ILE A C 1
ATOM 776 O O . ILE A 1 93 ? -2.995 0.806 17.445 1.00 76.38 93 ILE A O 1
ATOM 780 N N . ILE A 1 94 ? -4.375 0.259 19.124 1.00 79.12 94 ILE A N 1
ATOM 781 C CA . ILE A 1 94 ? -4.316 -1.181 18.848 1.00 79.12 94 ILE A CA 1
ATOM 782 C C . ILE A 1 94 ? -4.903 -1.465 17.462 1.00 79.12 94 ILE A C 1
ATOM 784 O O . ILE A 1 94 ? -4.303 -2.212 16.697 1.00 79.12 94 ILE A O 1
ATOM 788 N N . GLN A 1 95 ? -6.025 -0.826 17.120 1.00 80.94 95 GLN A N 1
ATOM 789 C CA . GLN A 1 95 ? -6.637 -0.928 15.796 1.00 80.94 95 GLN A CA 1
ATOM 790 C C . GLN A 1 95 ? -5.696 -0.407 14.705 1.00 80.94 95 GLN A C 1
ATOM 792 O O . GLN A 1 95 ? -5.399 -1.136 13.766 1.00 80.94 95 GLN A O 1
ATOM 797 N N . SER A 1 96 ? -5.155 0.805 14.853 1.00 79.56 96 SER A N 1
ATOM 798 C CA . SER A 1 96 ? -4.210 1.371 13.887 1.00 79.56 96 SER A CA 1
ATOM 799 C C . SER A 1 96 ? -2.943 0.526 13.761 1.00 79.56 96 SER A C 1
ATOM 801 O O . SER A 1 96 ? -2.483 0.279 12.655 1.00 79.56 96 SER A O 1
ATOM 803 N N . GLY A 1 97 ? -2.388 0.045 14.873 1.00 81.69 97 GLY A N 1
ATOM 804 C CA . GLY A 1 97 ? -1.208 -0.813 14.887 1.00 81.69 97 GLY A CA 1
ATOM 805 C C . GLY A 1 97 ? -1.455 -2.131 14.159 1.00 81.69 97 GLY A C 1
ATOM 806 O O . GLY A 1 97 ? -0.677 -2.485 13.282 1.00 81.69 97 GLY A O 1
ATOM 807 N N . ALA A 1 98 ? -2.566 -2.812 14.458 1.00 83.50 98 ALA A N 1
ATOM 808 C CA . ALA A 1 98 ? -2.954 -4.042 13.773 1.00 83.50 98 ALA A CA 1
ATOM 809 C C . ALA A 1 98 ? -3.159 -3.813 12.268 1.00 83.50 98 ALA A C 1
ATOM 811 O O . ALA A 1 98 ? -2.637 -4.579 11.460 1.00 83.50 98 ALA A O 1
ATOM 812 N N . PHE A 1 99 ? -3.849 -2.730 11.894 1.00 83.94 99 PHE A N 1
ATOM 813 C CA . PHE A 1 99 ? -4.037 -2.344 10.497 1.00 83.94 99 PHE A CA 1
ATOM 814 C C . PHE A 1 99 ? -2.694 -2.131 9.788 1.00 83.94 99 PHE A C 1
ATOM 816 O O . PHE A 1 99 ? -2.431 -2.770 8.774 1.00 83.94 99 PHE A O 1
ATOM 823 N N . TYR A 1 100 ? -1.804 -1.306 10.351 1.00 83.44 100 TYR A N 1
ATOM 824 C CA . TYR A 1 100 ? -0.492 -1.035 9.760 1.00 83.44 100 TYR A CA 1
ATOM 825 C C . TYR A 1 100 ? 0.410 -2.272 9.708 1.00 83.44 100 TYR A C 1
ATOM 827 O O . TYR A 1 100 ? 1.174 -2.411 8.759 1.00 83.44 100 TYR A O 1
ATOM 835 N N . SER A 1 101 ? 0.333 -3.185 10.681 1.00 85.81 101 SER A N 1
ATOM 836 C CA . SER A 1 101 ? 1.091 -4.442 10.646 1.00 85.81 101 SER A CA 1
ATOM 837 C C . SER A 1 101 ? 0.637 -5.355 9.511 1.00 85.81 101 SER A C 1
ATOM 839 O O . SER A 1 101 ? 1.477 -5.869 8.777 1.00 85.81 101 SER A O 1
ATOM 841 N N . VAL A 1 102 ? -0.675 -5.539 9.339 1.00 86.12 102 VAL A N 1
ATOM 842 C CA . VAL A 1 102 ? -1.212 -6.350 8.237 1.00 86.12 102 VAL A CA 1
ATOM 843 C C . VAL A 1 102 ? -0.902 -5.693 6.898 1.00 86.12 102 VAL A C 1
ATOM 845 O O . VAL A 1 102 ? -0.407 -6.360 5.992 1.00 86.12 102 VAL A O 1
ATOM 848 N N . TRP A 1 103 ? -1.102 -4.377 6.804 1.00 85.38 103 TRP A N 1
ATOM 849 C CA . TRP A 1 103 ? -0.755 -3.605 5.619 1.00 85.38 103 TRP A CA 1
ATOM 850 C C . TRP A 1 103 ? 0.722 -3.784 5.262 1.00 85.38 103 TRP A C 1
ATOM 852 O O . TRP A 1 103 ? 1.036 -4.118 4.127 1.00 85.38 103 TRP A O 1
ATOM 862 N N . LEU A 1 104 ? 1.633 -3.686 6.235 1.00 86.00 104 LEU A N 1
ATOM 863 C CA . LEU A 1 104 ? 3.058 -3.892 5.991 1.00 86.00 104 LEU A CA 1
ATOM 864 C C . LEU A 1 104 ? 3.386 -5.289 5.482 1.00 86.00 104 LEU A C 1
ATOM 866 O O . LEU A 1 104 ? 4.161 -5.410 4.542 1.00 86.00 104 LEU A O 1
ATOM 870 N N . ILE A 1 105 ? 2.799 -6.335 6.056 1.00 87.00 105 ILE A N 1
ATOM 871 C CA . ILE A 1 105 ? 3.059 -7.711 5.615 1.00 87.00 105 ILE A CA 1
ATOM 872 C C . ILE A 1 105 ? 2.570 -7.929 4.177 1.00 87.00 105 ILE A C 1
ATOM 874 O O . ILE A 1 105 ? 3.260 -8.574 3.392 1.00 87.00 105 ILE A O 1
ATOM 878 N N . LEU A 1 106 ? 1.401 -7.389 3.827 1.00 86.50 106 LEU A N 1
ATOM 879 C CA . LEU A 1 106 ? 0.776 -7.618 2.523 1.00 86.50 106 LEU A CA 1
ATOM 880 C C . LEU A 1 106 ? 1.340 -6.710 1.416 1.00 86.50 106 LEU A C 1
ATOM 882 O O . LEU A 1 106 ? 1.420 -7.131 0.268 1.00 86.50 106 LEU A O 1
ATOM 886 N N . TRP A 1 107 ? 1.766 -5.485 1.734 1.00 84.62 107 TRP A N 1
ATOM 887 C CA . TRP A 1 107 ? 2.284 -4.530 0.742 1.00 84.62 107 TRP A CA 1
ATOM 888 C C . TRP A 1 107 ? 3.809 -4.510 0.609 1.00 84.62 107 TRP A C 1
ATOM 890 O O . TRP A 1 107 ? 4.323 -4.219 -0.473 1.00 84.62 107 TRP A O 1
ATOM 900 N N . SER A 1 108 ? 4.551 -4.798 1.684 1.00 85.00 108 SER A N 1
ATOM 901 C CA . SER A 1 108 ? 6.019 -4.711 1.687 1.00 85.00 108 SER A CA 1
ATOM 902 C C . SER A 1 108 ? 6.688 -5.579 0.615 1.00 85.00 108 SER A C 1
ATOM 904 O O . SER A 1 108 ? 7.554 -5.047 -0.081 1.00 85.00 108 SER A O 1
ATOM 906 N N . PRO A 1 109 ? 6.286 -6.849 0.386 1.00 86.06 109 PRO A N 1
ATOM 907 C CA . PRO A 1 109 ? 6.913 -7.679 -0.641 1.00 86.06 109 PRO A CA 1
ATOM 908 C C . PRO A 1 109 ? 6.862 -7.031 -2.027 1.00 86.06 109 PRO A C 1
ATOM 910 O O . PRO A 1 109 ? 7.863 -7.015 -2.736 1.00 86.06 109 PRO A O 1
ATOM 913 N N . TYR A 1 110 ? 5.721 -6.437 -2.386 1.00 85.31 110 TYR A N 1
ATOM 914 C CA . TYR A 1 110 ? 5.544 -5.776 -3.675 1.00 85.31 110 TYR A CA 1
ATOM 915 C C . TYR A 1 110 ? 6.401 -4.516 -3.790 1.00 85.31 110 TYR A C 1
ATOM 917 O O . TYR A 1 110 ? 7.174 -4.391 -4.735 1.00 85.31 110 TYR A O 1
ATOM 925 N N . LEU A 1 111 ? 6.334 -3.610 -2.810 1.00 84.56 111 LEU A N 1
ATOM 926 C CA . LEU A 1 111 ? 7.107 -2.363 -2.847 1.00 84.56 111 LEU A CA 1
ATOM 927 C C . LEU A 1 111 ? 8.622 -2.593 -2.797 1.00 84.56 111 LEU A C 1
ATOM 929 O O . LEU A 1 111 ? 9.371 -1.823 -3.394 1.00 84.56 111 LEU A O 1
ATOM 933 N N . LEU A 1 112 ? 9.073 -3.642 -2.106 1.00 86.00 112 LEU A N 1
ATOM 934 C CA . LEU A 1 112 ? 10.487 -4.001 -2.041 1.00 86.00 112 LEU A CA 1
ATOM 935 C C . LEU A 1 112 ? 11.004 -4.593 -3.352 1.00 86.00 112 LEU A C 1
ATOM 937 O O . LEU A 1 112 ? 12.162 -4.369 -3.693 1.00 86.00 112 LEU A O 1
ATOM 941 N N . LEU A 1 113 ? 10.172 -5.349 -4.072 1.00 84.94 113 LEU A N 1
ATOM 942 C CA . LEU A 1 113 ? 10.567 -6.038 -5.301 1.00 84.94 113 LEU A CA 1
ATOM 943 C C . LEU A 1 113 ? 10.328 -5.203 -6.563 1.00 84.94 113 LEU A C 1
ATOM 945 O O . LEU A 1 113 ? 11.066 -5.379 -7.531 1.00 84.94 113 LEU A O 1
ATOM 949 N N . PHE A 1 114 ? 9.365 -4.276 -6.540 1.00 79.94 114 PHE A N 1
ATOM 950 C CA . PHE A 1 114 ? 8.991 -3.427 -7.675 1.00 79.94 114 PHE A CA 1
ATOM 951 C C . PHE A 1 114 ? 10.186 -2.750 -8.370 1.00 79.94 114 PHE A C 1
ATOM 953 O O . PHE A 1 114 ? 10.228 -2.760 -9.596 1.00 79.94 114 PHE A O 1
ATOM 960 N N . PRO A 1 115 ? 11.196 -2.209 -7.655 1.00 79.62 115 PRO A N 1
ATOM 961 C CA . PRO A 1 115 ? 12.314 -1.551 -8.323 1.00 79.62 115 PRO A CA 1
ATOM 962 C C . PRO A 1 115 ? 13.282 -2.507 -9.024 1.00 79.62 115 PRO A C 1
ATOM 964 O O . PRO A 1 115 ? 14.050 -2.063 -9.869 1.00 79.62 115 PRO A O 1
ATOM 967 N N . PHE A 1 116 ? 13.293 -3.789 -8.651 1.00 77.31 116 PHE A N 1
ATOM 968 C CA . PHE A 1 116 ? 14.382 -4.711 -8.986 1.00 77.31 116 PHE A CA 1
ATOM 969 C C . PHE A 1 116 ? 13.962 -5.886 -9.871 1.00 77.31 116 PHE A C 1
ATOM 971 O O . PHE A 1 116 ? 14.833 -6.536 -10.446 1.00 77.31 116 PHE A O 1
ATOM 978 N N . TYR A 1 117 ? 12.667 -6.194 -9.963 1.00 67.75 117 TYR A N 1
ATOM 979 C CA . TYR A 1 117 ? 12.201 -7.422 -10.600 1.00 67.75 117 TYR A CA 1
ATOM 980 C C . TYR A 1 117 ? 11.164 -7.181 -11.685 1.00 67.75 117 TYR A C 1
ATOM 982 O O . TYR A 1 117 ? 10.222 -6.412 -11.522 1.00 67.75 117 TYR A O 1
ATOM 990 N N . TYR A 1 118 ? 11.301 -7.959 -12.757 1.00 62.34 118 TYR A N 1
ATOM 991 C CA . TYR A 1 118 ? 10.246 -8.148 -13.739 1.00 62.34 118 TYR A CA 1
ATOM 992 C C . TYR A 1 118 ? 9.042 -8.836 -13.091 1.00 62.34 118 TYR A C 1
ATOM 994 O O . TYR A 1 118 ? 9.190 -9.841 -12.380 1.00 62.34 118 TYR A O 1
ATOM 1002 N N . ARG A 1 119 ? 7.849 -8.330 -13.409 1.00 62.66 119 ARG A N 1
ATOM 1003 C CA . ARG A 1 119 ? 6.542 -8.815 -12.939 1.00 62.66 119 ARG A CA 1
ATOM 1004 C C . ARG A 1 119 ? 6.338 -10.330 -13.114 1.00 62.66 119 ARG A C 1
ATOM 1006 O O . ARG A 1 119 ? 5.688 -10.963 -12.289 1.00 62.66 119 ARG A O 1
ATOM 1013 N N . HIS A 1 120 ? 6.985 -10.929 -14.119 1.00 66.19 120 HIS A N 1
ATOM 1014 C CA . HIS A 1 120 ? 6.900 -12.365 -14.452 1.00 66.19 120 HIS A CA 1
ATOM 1015 C C . HIS A 1 120 ? 7.917 -13.271 -13.760 1.00 66.19 120 HIS A C 1
ATOM 1017 O O . HIS A 1 120 ? 7.975 -14.469 -14.031 1.00 66.19 120 HIS A O 1
ATOM 1023 N N . SER A 1 121 ? 8.755 -12.727 -12.885 1.00 77.25 121 SER A N 1
ATOM 1024 C CA . SER A 1 121 ? 9.601 -13.562 -12.035 1.00 77.25 121 SER A CA 1
ATOM 1025 C C . SER A 1 121 ? 8.754 -14.223 -10.939 1.00 77.25 121 SER A C 1
ATOM 1027 O O . SER A 1 121 ? 7.843 -13.600 -10.402 1.00 77.25 121 SER A O 1
ATOM 1029 N N . THR A 1 122 ? 9.079 -15.459 -10.544 1.00 82.25 122 THR A N 1
ATOM 1030 C CA . THR A 1 122 ? 8.433 -16.150 -9.410 1.00 82.25 122 THR A CA 1
ATOM 1031 C C . THR A 1 122 ? 8.280 -15.267 -8.156 1.0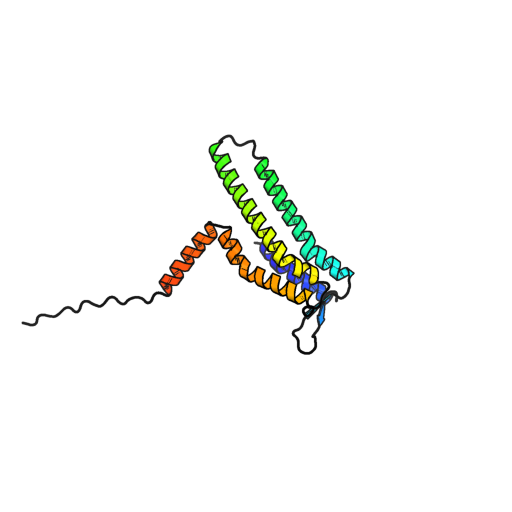0 82.25 122 THR A C 1
ATOM 1033 O O . THR A 1 122 ? 7.181 -15.234 -7.599 1.00 82.25 122 THR A O 1
ATOM 1036 N N . PRO A 1 123 ? 9.311 -14.517 -7.696 1.00 81.69 123 PRO A N 1
ATOM 1037 C CA . PRO A 1 123 ? 9.145 -13.590 -6.574 1.00 81.69 123 PRO A CA 1
ATOM 1038 C C . PRO A 1 123 ? 8.196 -12.420 -6.882 1.00 81.69 123 PRO A C 1
ATOM 1040 O O . PRO A 1 123 ? 7.421 -12.041 -6.006 1.00 81.69 123 PRO A O 1
ATOM 1043 N N . GLY A 1 124 ? 8.211 -11.883 -8.107 1.00 81.06 124 GLY A N 1
ATOM 1044 C CA . GLY A 1 1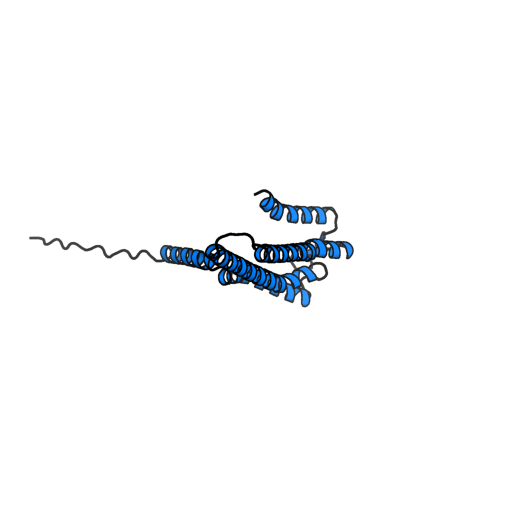24 ? 7.288 -10.832 -8.547 1.00 81.06 124 GLY A CA 1
ATOM 1045 C C . GLY A 1 124 ? 5.826 -11.283 -8.509 1.00 81.06 124 GLY A C 1
ATOM 1046 O O . GLY A 1 124 ? 4.992 -10.605 -7.913 1.00 81.06 124 GLY A O 1
ATOM 1047 N N . THR A 1 125 ? 5.529 -12.476 -9.029 1.00 82.38 125 THR A N 1
ATOM 1048 C CA . THR A 1 125 ? 4.174 -13.051 -9.002 1.00 82.38 125 THR A CA 1
ATOM 1049 C C . THR A 1 125 ? 3.678 -13.282 -7.575 1.00 82.38 125 THR A C 1
ATOM 1051 O O . THR A 1 125 ? 2.533 -12.973 -7.256 1.00 82.38 125 THR A O 1
ATOM 1054 N N . ILE A 1 126 ? 4.535 -13.793 -6.683 1.00 86.19 126 ILE A N 1
ATOM 1055 C CA . ILE A 1 126 ? 4.180 -13.971 -5.268 1.00 86.19 126 ILE A CA 1
ATOM 1056 C C . ILE A 1 126 ? 3.831 -12.618 -4.640 1.00 86.19 126 ILE A C 1
ATOM 1058 O O . ILE A 1 126 ? 2.807 -12.495 -3.970 1.00 86.19 126 ILE A O 1
ATOM 1062 N N . ALA A 1 127 ? 4.648 -11.593 -4.879 1.00 86.50 127 ALA A N 1
ATOM 1063 C CA . ALA A 1 127 ? 4.417 -10.253 -4.356 1.00 86.50 127 ALA A CA 1
ATOM 1064 C C . ALA A 1 127 ? 3.111 -9.627 -4.874 1.00 86.50 127 ALA A C 1
ATOM 1066 O O . ALA A 1 127 ? 2.397 -8.963 -4.122 1.00 86.50 127 ALA A O 1
ATOM 1067 N N . GLU A 1 128 ? 2.767 -9.887 -6.134 1.00 84.56 128 GLU A N 1
ATOM 1068 C CA . GLU A 1 128 ? 1.507 -9.463 -6.740 1.00 84.56 128 GLU A CA 1
ATOM 1069 C C . GLU A 1 128 ? 0.295 -10.191 -6.129 1.00 84.56 128 GLU A C 1
ATOM 1071 O O . GLU A 1 128 ? -0.749 -9.593 -5.885 1.00 84.56 128 GLU A O 1
ATOM 1076 N N . ILE A 1 129 ? 0.432 -11.464 -5.760 1.00 88.81 129 ILE A N 1
ATOM 1077 C CA . ILE A 1 129 ? -0.621 -12.168 -5.015 1.00 88.81 129 ILE A CA 1
ATOM 1078 C C . ILE A 1 129 ? -0.840 -11.510 -3.645 1.00 88.81 129 ILE A C 1
ATOM 1080 O O . ILE A 1 129 ? -1.986 -11.268 -3.259 1.00 88.81 129 ILE A O 1
ATOM 1084 N N . PHE A 1 130 ? 0.234 -11.173 -2.923 1.00 88.94 130 PHE A N 1
ATOM 1085 C CA . PHE A 1 130 ? 0.133 -10.491 -1.629 1.00 88.94 130 PHE A CA 1
ATOM 1086 C C . PHE A 1 130 ? -0.575 -9.133 -1.737 1.00 88.94 130 PHE A C 1
ATOM 1088 O O . PHE A 1 130 ? -1.455 -8.852 -0.918 1.00 88.94 130 PHE A O 1
ATOM 1095 N N . ILE A 1 131 ? -0.268 -8.326 -2.762 1.00 88.31 131 ILE A N 1
ATOM 1096 C CA . ILE A 1 131 ? -0.925 -7.024 -2.938 1.00 88.31 131 ILE A CA 1
ATOM 1097 C C . ILE A 1 131 ? -2.400 -7.171 -3.329 1.00 88.31 131 ILE A C 1
ATOM 1099 O O . ILE A 1 131 ? -3.243 -6.461 -2.781 1.00 88.31 131 ILE A O 1
ATOM 1103 N N . CYS A 1 132 ? -2.747 -8.138 -4.186 1.00 88.12 132 CYS A N 1
ATOM 1104 C CA . CYS A 1 132 ? -4.140 -8.435 -4.524 1.00 88.12 132 CYS A CA 1
ATOM 1105 C C . CYS A 1 132 ? -4.937 -8.881 -3.294 1.00 88.12 132 CYS A C 1
ATOM 1107 O O . CYS A 1 132 ? -6.042 -8.388 -3.066 1.00 88.12 132 CYS A O 1
ATOM 1109 N N . ILE A 1 133 ? -4.368 -9.770 -2.475 1.00 89.06 133 ILE A N 1
ATOM 1110 C CA . ILE A 1 133 ? -4.975 -10.192 -1.208 1.00 89.06 133 ILE A CA 1
ATOM 1111 C C . ILE A 1 133 ? -5.158 -8.985 -0.282 1.00 89.06 133 ILE A C 1
ATOM 1113 O O . ILE A 1 133 ? -6.231 -8.831 0.295 1.00 89.06 133 ILE A O 1
ATOM 1117 N N . GLY A 1 134 ? -4.157 -8.106 -0.176 1.00 86.00 134 GLY A N 1
ATOM 1118 C CA . GLY A 1 134 ? -4.240 -6.871 0.608 1.00 86.00 134 GLY A CA 1
ATOM 1119 C C . GLY A 1 134 ? -5.401 -5.977 0.185 1.00 86.00 134 GLY A C 1
ATOM 1120 O O . GLY A 1 134 ? -6.242 -5.643 1.012 1.00 86.00 134 GLY A O 1
ATOM 1121 N N . ILE A 1 135 ? -5.512 -5.669 -1.108 1.00 85.56 135 ILE A N 1
ATOM 1122 C CA . ILE A 1 135 ? -6.583 -4.815 -1.648 1.00 85.56 135 ILE A CA 1
ATOM 1123 C C . ILE A 1 135 ? -7.972 -5.401 -1.356 1.00 85.56 135 ILE A C 1
ATOM 1125 O O . ILE A 1 135 ? -8.900 -4.667 -1.018 1.00 85.56 135 ILE A O 1
ATOM 1129 N N . VAL A 1 136 ? -8.127 -6.723 -1.471 1.00 88.19 136 VAL A N 1
ATOM 1130 C CA . VAL A 1 136 ? -9.402 -7.397 -1.188 1.00 88.19 136 VAL A CA 1
ATOM 1131 C C . VAL A 1 136 ? -9.704 -7.419 0.310 1.00 88.19 136 VAL A C 1
ATOM 1133 O O . VAL A 1 136 ? -10.857 -7.235 0.695 1.00 88.19 136 VAL A O 1
ATOM 1136 N N . LEU A 1 137 ? -8.697 -7.648 1.157 1.00 86.12 137 LEU A N 1
ATOM 1137 C CA . LEU A 1 137 ? -8.871 -7.778 2.603 1.00 86.12 137 LEU A CA 1
ATOM 1138 C C . LEU A 1 137 ? -8.994 -6.440 3.333 1.00 86.12 137 LEU A C 1
ATOM 1140 O O . LEU A 1 137 ? -9.612 -6.418 4.395 1.00 86.12 137 LEU A O 1
ATOM 1144 N N . ASP A 1 138 ? -8.476 -5.340 2.789 1.00 81.00 138 ASP A N 1
ATOM 1145 C CA . ASP A 1 138 ? -8.539 -4.001 3.389 1.00 81.00 138 ASP A CA 1
ATOM 1146 C C . ASP A 1 138 ? -9.925 -3.638 3.962 1.00 81.00 138 ASP A C 1
ATOM 1148 O O . ASP A 1 138 ? -10.006 -3.334 5.158 1.00 81.00 138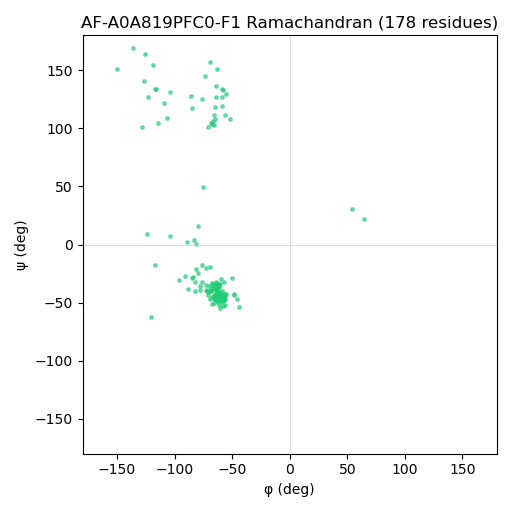 ASP A O 1
ATOM 1152 N N . PRO A 1 139 ? -11.046 -3.725 3.212 1.00 79.56 139 PRO A N 1
ATOM 1153 C CA . PRO A 1 139 ? -12.370 -3.426 3.763 1.00 79.56 139 PRO A CA 1
ATOM 1154 C C . PRO A 1 139 ? -12.785 -4.377 4.896 1.00 79.56 139 PRO A C 1
ATOM 1156 O O . PRO A 1 139 ? -13.450 -3.945 5.839 1.00 79.56 139 PRO A O 1
ATOM 1159 N N . PHE A 1 140 ? -12.378 -5.650 4.853 1.00 81.88 140 PHE A N 1
ATOM 1160 C CA . PHE A 1 140 ? -12.675 -6.624 5.910 1.00 81.88 140 PHE A CA 1
ATOM 1161 C C . PHE A 1 140 ? -11.854 -6.368 7.170 1.00 81.88 140 PHE A C 1
ATOM 1163 O O . PHE A 1 140 ? -12.381 -6.481 8.274 1.00 81.88 140 PHE A O 1
ATOM 1170 N N . ILE A 1 141 ? -10.584 -5.991 7.021 1.00 80.31 141 ILE A N 1
ATOM 1171 C CA . ILE A 1 141 ? -9.704 -5.627 8.133 1.00 80.31 141 ILE A CA 1
ATOM 1172 C C . ILE A 1 141 ? -10.236 -4.357 8.802 1.00 80.31 141 ILE A C 1
ATOM 1174 O O . ILE A 1 141 ? -10.379 -4.321 10.023 1.00 80.31 141 ILE A O 1
ATOM 1178 N N . VAL A 1 142 ? -10.599 -3.337 8.017 1.00 78.44 142 VAL A N 1
ATOM 1179 C CA . VAL A 1 142 ? -11.206 -2.101 8.536 1.00 78.44 142 VAL A CA 1
ATOM 1180 C C . VAL A 1 142 ? -12.523 -2.397 9.252 1.00 78.44 142 VAL A C 1
ATOM 1182 O O . VAL A 1 142 ? -12.744 -1.887 10.351 1.00 78.44 142 VAL A O 1
ATOM 1185 N N . ALA A 1 143 ? -13.368 -3.265 8.690 1.00 76.50 143 ALA A N 1
ATOM 1186 C CA . ALA A 1 143 ? -14.598 -3.690 9.346 1.00 76.50 143 ALA A CA 1
ATOM 1187 C C . ALA A 1 143 ? -14.327 -4.439 10.657 1.00 76.50 143 ALA A C 1
ATOM 1189 O O . ALA A 1 143 ? -14.908 -4.104 11.683 1.00 76.50 143 ALA A O 1
ATOM 1190 N N . ALA A 1 144 ? -13.414 -5.409 10.667 1.00 77.12 144 ALA A N 1
ATOM 1191 C CA . ALA A 1 144 ? -13.081 -6.170 11.868 1.00 77.12 144 ALA A CA 1
ATOM 1192 C C . ALA A 1 144 ? -12.504 -5.283 12.983 1.00 77.12 144 ALA A C 1
ATOM 1194 O O . ALA A 1 144 ? -12.744 -5.532 14.166 1.00 77.12 144 ALA A O 1
ATOM 1195 N N . LEU A 1 145 ? -11.752 -4.244 12.614 1.00 76.38 145 LEU A N 1
ATOM 1196 C CA . LEU A 1 145 ? -11.121 -3.346 13.567 1.00 76.38 145 LEU A CA 1
ATOM 1197 C C . LEU A 1 145 ? -12.079 -2.264 14.070 1.00 76.38 145 LEU A C 1
ATOM 1199 O O . LEU A 1 145 ? -12.058 -1.998 15.269 1.00 76.38 145 LEU A O 1
ATOM 1203 N N . ASP A 1 146 ? -12.939 -1.667 13.238 1.00 75.56 146 ASP A N 1
ATOM 1204 C CA . ASP A 1 146 ? -13.823 -0.571 13.656 1.00 75.56 146 ASP A CA 1
ATOM 1205 C C . ASP A 1 146 ? -15.301 -0.982 13.798 1.00 75.56 146 ASP A C 1
ATOM 1207 O O . ASP A 1 146 ? -16.060 -1.131 12.840 1.00 75.56 146 ASP A O 1
ATOM 1211 N N . ILE A 1 147 ? -15.762 -1.041 15.050 1.00 72.25 147 ILE A N 1
ATOM 1212 C CA . ILE A 1 147 ? -17.161 -1.314 15.417 1.00 72.25 147 ILE A CA 1
ATOM 1213 C C . ILE A 1 147 ? -18.124 -0.262 14.835 1.00 72.25 147 ILE A C 1
ATOM 1215 O O . ILE A 1 147 ? -19.295 -0.561 14.587 1.00 72.25 147 ILE A O 1
ATOM 1219 N N . ARG A 1 148 ? -17.673 0.986 14.642 1.00 74.12 148 ARG A N 1
ATOM 1220 C CA . ARG A 1 148 ? -18.500 2.032 14.017 1.00 74.12 148 ARG A CA 1
ATOM 1221 C C . ARG A 1 148 ? -18.683 1.772 12.535 1.00 74.12 148 ARG A C 1
ATOM 1223 O O . ARG A 1 148 ? -19.802 1.913 12.048 1.00 74.12 148 ARG A O 1
ATOM 1230 N N . PHE A 1 149 ? -17.620 1.339 11.863 1.00 74.50 149 PHE A N 1
ATOM 1231 C CA . PHE A 1 149 ? -17.696 0.915 10.474 1.00 74.50 149 PHE A CA 1
ATOM 1232 C C . PHE A 1 149 ? -18.638 -0.280 10.326 1.00 74.50 149 PHE A C 1
ATOM 1234 O O . PHE A 1 149 ? -19.538 -0.223 9.500 1.00 74.50 149 PHE A O 1
ATOM 1241 N N . LEU A 1 150 ? -18.534 -1.300 11.187 1.00 76.94 150 LEU A N 1
ATOM 1242 C CA . LEU A 1 150 ? -19.463 -2.439 11.185 1.00 76.94 150 LEU A CA 1
ATOM 1243 C C . LEU A 1 150 ? -20.925 -2.021 11.344 1.00 76.94 150 LEU A C 1
ATOM 1245 O O . LEU A 1 150 ? -21.788 -2.520 10.628 1.00 76.94 150 LEU A O 1
ATOM 1249 N N . ARG A 1 151 ? -21.219 -1.098 12.267 1.00 81.69 151 ARG A N 1
ATOM 1250 C CA . ARG A 1 151 ? -22.585 -0.588 12.459 1.00 81.69 151 ARG A CA 1
ATOM 1251 C C . ARG A 1 151 ? -23.095 0.176 11.242 1.00 81.69 151 ARG A C 1
ATOM 1253 O O . ARG A 1 151 ? -24.233 -0.042 10.836 1.00 81.69 151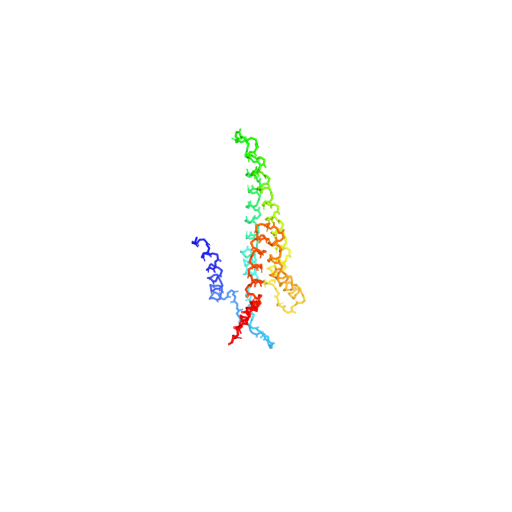 ARG A O 1
ATOM 1260 N N . ALA A 1 152 ? -22.268 1.045 10.663 1.00 79.94 152 ALA A N 1
ATOM 1261 C CA . ALA A 1 152 ? -22.617 1.765 9.443 1.00 79.94 152 ALA A CA 1
ATOM 1262 C C . ALA A 1 152 ? -22.843 0.790 8.279 1.00 79.94 152 ALA A C 1
ATOM 1264 O O . ALA A 1 152 ? -23.881 0.849 7.629 1.00 79.94 152 ALA A O 1
ATOM 1265 N N . TRP A 1 153 ? -21.933 -0.166 8.096 1.00 80.06 153 TRP A N 1
ATOM 1266 C CA . TRP A 1 153 ? -22.008 -1.205 7.076 1.00 80.06 153 TRP A CA 1
ATOM 1267 C C . TRP A 1 153 ? -23.278 -2.044 7.198 1.00 80.06 153 TRP A C 1
ATOM 1269 O O . TRP A 1 153 ? -23.996 -2.223 6.221 1.00 80.06 153 TRP A O 1
ATOM 1279 N N . HIS A 1 154 ? -23.606 -2.503 8.407 1.00 83.75 154 HIS A N 1
ATOM 1280 C CA . HIS A 1 154 ? -24.822 -3.272 8.658 1.00 83.75 154 HIS A CA 1
ATOM 1281 C C . HIS A 1 154 ? -26.089 -2.448 8.381 1.00 83.75 154 HIS A C 1
ATOM 1283 O O . HIS A 1 154 ? -27.067 -2.979 7.860 1.00 83.75 154 HIS A O 1
ATOM 1289 N N . SER A 1 155 ? -26.079 -1.150 8.698 1.00 84.75 155 SER A N 1
ATOM 1290 C CA . SER A 1 155 ? -27.181 -0.237 8.371 1.00 84.75 155 SER A CA 1
ATOM 1291 C C . SER A 1 155 ? -27.354 -0.083 6.856 1.00 84.75 155 SER A C 1
ATOM 1293 O O . SER A 1 155 ? -28.451 -0.255 6.329 1.00 84.75 155 SER A O 1
ATOM 1295 N N . THR A 1 156 ? -26.259 0.162 6.130 1.00 85.00 156 THR A N 1
ATOM 1296 C CA . THR A 1 156 ? -26.260 0.267 4.664 1.00 85.00 156 THR A CA 1
ATOM 1297 C C . THR A 1 156 ? -26.703 -1.037 4.002 1.00 85.00 156 THR A C 1
ATOM 1299 O O . THR A 1 156 ? -27.488 -1.009 3.058 1.00 85.00 156 THR A O 1
ATOM 1302 N N . TRP A 1 157 ? -26.249 -2.181 4.515 1.00 86.50 157 TRP A N 1
ATOM 1303 C CA . TRP A 1 157 ? -26.637 -3.503 4.032 1.00 86.50 157 TRP A CA 1
ATOM 1304 C C . TRP A 1 157 ? -28.129 -3.781 4.236 1.00 86.50 157 TRP A C 1
ATOM 1306 O O . TRP A 1 157 ? -28.800 -4.233 3.310 1.00 86.50 157 TRP A O 1
ATOM 1316 N N . ASN A 1 158 ? -28.671 -3.449 5.411 1.00 86.81 158 ASN A N 1
ATOM 1317 C CA . ASN A 1 158 ? -30.102 -3.570 5.683 1.00 86.81 158 ASN A CA 1
ATOM 1318 C C . ASN A 1 158 ? -30.933 -2.707 4.724 1.00 86.81 158 ASN A C 1
ATOM 1320 O O . ASN A 1 158 ? -31.904 -3.203 4.160 1.00 86.81 158 ASN A O 1
ATOM 1324 N N . HIS A 1 159 ? -30.519 -1.462 4.471 1.00 83.81 159 HIS A N 1
ATOM 1325 C CA . HIS A 1 159 ? -31.185 -0.598 3.493 1.00 83.81 159 HIS A CA 1
ATOM 1326 C C . HIS A 1 159 ? -31.107 -1.140 2.061 1.00 83.81 159 HIS A C 1
ATOM 1328 O O . HIS A 1 159 ? -32.087 -1.078 1.323 1.00 83.81 159 HIS A O 1
ATOM 1334 N N . LEU A 1 160 ? -29.968 -1.711 1.664 1.00 84.50 160 LEU A N 1
ATOM 1335 C CA . LEU A 1 160 ? -29.824 -2.389 0.374 1.00 84.50 160 LEU A CA 1
ATOM 1336 C C . LEU A 1 160 ? -30.789 -3.572 0.255 1.00 84.50 160 LEU A C 1
ATOM 1338 O O . LEU A 1 160 ? -31.478 -3.695 -0.754 1.00 84.50 160 LEU A O 1
ATOM 1342 N N . ILE A 1 161 ? -30.884 -4.407 1.292 1.00 86.88 161 ILE A N 1
ATOM 1343 C CA . ILE A 1 161 ? -31.825 -5.532 1.327 1.00 86.88 161 ILE A CA 1
ATOM 1344 C C . ILE A 1 161 ? -33.270 -5.039 1.249 1.00 86.88 161 ILE A C 1
ATOM 1346 O O . ILE A 1 161 ? -34.061 -5.640 0.530 1.00 86.88 161 ILE A O 1
ATOM 1350 N N . GLU A 1 162 ? -33.627 -3.966 1.954 1.00 82.75 162 GLU A N 1
ATOM 1351 C CA . GLU A 1 162 ? -34.967 -3.374 1.893 1.00 82.75 162 GLU A CA 1
ATOM 1352 C C . GLU A 1 162 ? -35.307 -2.848 0.495 1.00 82.75 162 GLU A C 1
ATOM 1354 O O . GLU A 1 162 ? -36.406 -3.110 0.013 1.00 82.75 162 GLU A O 1
ATOM 1359 N N . CYS A 1 163 ? -34.364 -2.193 -0.188 1.00 76.62 163 CYS A N 1
ATOM 1360 C CA . CYS A 1 163 ? -34.536 -1.734 -1.570 1.00 76.62 163 CYS A CA 1
ATOM 1361 C C . CYS A 1 163 ? -34.633 -2.884 -2.584 1.00 76.62 163 CYS A C 1
ATOM 1363 O O . CYS A 1 163 ? -35.324 -2.759 -3.592 1.00 76.62 163 CYS A O 1
ATOM 1365 N N . ILE A 1 164 ? -33.934 -3.996 -2.342 1.00 79.12 164 ILE A N 1
ATOM 1366 C CA . ILE A 1 164 ? -33.960 -5.185 -3.208 1.00 79.12 164 ILE A CA 1
ATOM 1367 C C . ILE A 1 164 ? -35.188 -6.058 -2.909 1.00 79.12 164 ILE A C 1
ATOM 1369 O O . ILE A 1 164 ? -35.613 -6.850 -3.754 1.00 79.12 164 ILE A O 1
ATOM 1373 N N . ARG A 1 165 ? -35.791 -5.929 -1.719 1.00 69.44 165 ARG A N 1
ATOM 1374 C CA . ARG A 1 165 ? -36.972 -6.703 -1.341 1.00 69.44 165 ARG A CA 1
ATOM 1375 C C . ARG A 1 165 ? -38.132 -6.290 -2.252 1.00 69.44 165 ARG A C 1
ATOM 1377 O O . ARG A 1 165 ? -38.543 -5.132 -2.210 1.00 69.44 165 ARG A O 1
ATOM 1384 N N . PRO A 1 166 ? -38.703 -7.210 -3.050 1.00 59.22 166 PRO A N 1
ATOM 1385 C CA . PRO A 1 166 ? -39.856 -6.876 -3.867 1.00 59.22 166 PRO A CA 1
ATOM 1386 C C . PRO A 1 166 ? -40.974 -6.404 -2.939 1.00 59.22 166 PRO A C 1
ATOM 1388 O O . PRO A 1 166 ? -41.312 -7.090 -1.967 1.00 59.22 166 PRO A O 1
ATOM 1391 N N . VAL A 1 167 ? -41.520 -5.220 -3.229 1.00 62.25 167 VAL A N 1
ATOM 1392 C CA . VAL A 1 167 ? -42.724 -4.704 -2.577 1.00 62.25 167 VAL A CA 1
ATOM 1393 C C . VAL A 1 167 ? -43.780 -5.796 -2.701 1.00 62.25 167 VAL A C 1
ATOM 1395 O O . VAL A 1 167 ? -44.277 -6.069 -3.793 1.00 62.25 167 VAL A O 1
ATOM 1398 N N . ARG A 1 168 ? -44.101 -6.475 -1.593 1.00 59.03 168 ARG A N 1
ATOM 1399 C CA . ARG A 1 168 ? -45.270 -7.352 -1.561 1.00 59.03 168 ARG A CA 1
ATOM 1400 C C . ARG A 1 168 ? -46.471 -6.437 -1.725 1.00 59.03 168 ARG A C 1
ATOM 1402 O O . ARG A 1 168 ? -46.838 -5.736 -0.786 1.00 59.03 168 ARG A O 1
ATOM 1409 N N . VAL A 1 169 ? -47.043 -6.420 -2.924 1.00 59.59 169 VAL A N 1
ATOM 1410 C CA . VAL A 1 169 ? -48.346 -5.808 -3.172 1.00 59.59 169 VAL A CA 1
ATOM 1411 C C . VAL A 1 169 ? -49.316 -6.495 -2.217 1.00 59.59 169 VAL A C 1
ATOM 1413 O O . VAL A 1 169 ? -49.534 -7.704 -2.311 1.00 59.59 169 VAL A O 1
ATOM 1416 N N . ALA A 1 170 ? -49.812 -5.755 -1.226 1.00 61.62 170 ALA A N 1
ATOM 1417 C CA . ALA A 1 170 ? -50.843 -6.264 -0.336 1.00 61.62 170 ALA A CA 1
ATOM 1418 C C . ALA A 1 170 ? -52.054 -6.655 -1.200 1.00 61.62 170 ALA A C 1
ATOM 1420 O O . ALA A 1 170 ? -52.426 -5.871 -2.079 1.00 61.62 170 ALA A O 1
ATOM 1421 N N . PRO A 1 171 ? -52.660 -7.841 -1.010 1.00 58.09 171 PRO A N 1
ATOM 1422 C CA . PRO A 1 171 ? -53.870 -8.181 -1.742 1.00 58.09 171 PRO A CA 1
ATOM 1423 C C . PRO A 1 171 ? -54.932 -7.124 -1.422 1.00 58.09 171 PRO A C 1
ATOM 1425 O O . PRO A 1 171 ? -55.275 -6.917 -0.257 1.00 58.09 171 PRO A O 1
ATOM 1428 N N . MET A 1 172 ? -55.405 -6.415 -2.453 1.00 55.78 172 MET A N 1
ATOM 1429 C CA . MET A 1 172 ? -56.524 -5.485 -2.317 1.00 55.78 172 MET A CA 1
ATOM 1430 C C . MET A 1 172 ? -57.717 -6.252 -1.731 1.00 55.78 172 MET A C 1
ATOM 1432 O O . MET A 1 172 ? -58.062 -7.312 -2.261 1.00 55.78 172 MET A O 1
ATOM 1436 N N . PRO A 1 173 ? -58.366 -5.752 -0.666 1.00 55.56 173 PRO A N 1
ATOM 1437 C CA . PRO A 1 173 ? -59.60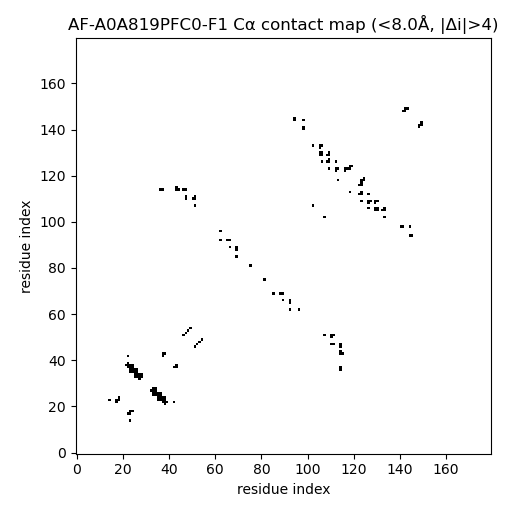4 -6.348 -0.203 1.00 55.56 173 PRO A CA 1
ATOM 1438 C C . PRO A 1 173 ? -60.661 -6.147 -1.293 1.00 55.56 173 PRO A C 1
ATOM 1440 O O . PRO A 1 173 ? -61.075 -5.024 -1.579 1.00 55.56 173 PRO A O 1
ATOM 1443 N N . VAL A 1 174 ? -61.078 -7.242 -1.929 1.00 61.06 174 VAL A N 1
ATOM 1444 C CA . VAL A 1 174 ? -62.234 -7.247 -2.827 1.00 61.06 174 VAL A CA 1
ATOM 1445 C C . VAL A 1 174 ? -63.463 -7.008 -1.956 1.00 61.06 174 VAL A C 1
ATOM 1447 O O . VAL A 1 174 ? -63.904 -7.900 -1.231 1.00 61.06 174 VAL A O 1
ATOM 1450 N N . ALA A 1 175 ? -63.999 -5.789 -1.988 1.00 58.19 175 ALA A N 1
ATOM 1451 C CA . ALA A 1 175 ? -65.314 -5.511 -1.436 1.00 58.19 175 ALA A CA 1
ATOM 1452 C C . ALA A 1 175 ? -66.343 -6.259 -2.293 1.00 58.19 175 ALA A C 1
ATOM 1454 O O . ALA A 1 175 ? -66.603 -5.891 -3.438 1.00 58.19 175 ALA A O 1
ATOM 1455 N N . ILE A 1 176 ? -66.894 -7.345 -1.753 1.00 59.00 176 ILE A N 1
ATOM 1456 C CA . ILE A 1 176 ? -68.034 -8.035 -2.350 1.00 59.00 176 ILE A CA 1
ATOM 1457 C C . ILE A 1 176 ? -69.224 -7.084 -2.207 1.00 59.00 176 ILE A C 1
ATOM 1459 O O . ILE A 1 176 ? -69.749 -6.896 -1.110 1.00 59.00 176 ILE A O 1
ATOM 1463 N N . ALA A 1 177 ? -69.617 -6.443 -3.307 1.00 52.47 177 ALA A N 1
ATOM 1464 C CA . ALA A 1 177 ? -70.871 -5.711 -3.375 1.00 52.47 177 ALA A CA 1
ATOM 1465 C C . ALA A 1 177 ? -72.017 -6.724 -3.239 1.00 52.47 177 ALA A C 1
ATOM 1467 O O . ALA A 1 177 ? -72.257 -7.534 -4.134 1.00 52.47 177 ALA A O 1
ATOM 1468 N N . ALA A 1 178 ? -72.690 -6.712 -2.090 1.00 51.28 178 ALA A N 1
ATOM 1469 C CA . ALA A 1 178 ? -73.949 -7.416 -1.911 1.00 51.28 178 ALA A CA 1
ATOM 1470 C C . ALA A 1 178 ? -75.025 -6.668 -2.713 1.00 51.28 178 ALA A C 1
ATOM 1472 O O . ALA A 1 178 ? -75.495 -5.612 -2.291 1.00 51.28 178 ALA A O 1
ATOM 1473 N N . ASN A 1 179 ? -75.366 -7.194 -3.890 1.00 45.69 179 ASN A N 1
ATOM 1474 C CA . ASN A 1 179 ? -76.533 -6.750 -4.645 1.00 45.69 179 ASN A CA 1
ATOM 1475 C C . ASN A 1 179 ? -77.797 -7.328 -3.991 1.00 45.69 179 ASN A C 1
ATOM 1477 O O . ASN A 1 179 ? -77.888 -8.543 -3.804 1.00 45.69 179 ASN A O 1
ATOM 1481 N N . TYR A 1 180 ? -78.728 -6.436 -3.647 1.00 44.25 180 TYR A N 1
ATOM 1482 C CA . TYR A 1 180 ? -80.146 -6.736 -3.437 1.00 44.25 180 TYR A CA 1
ATOM 1483 C C . TYR A 1 180 ? -80.868 -6.810 -4.783 1.00 44.25 180 TYR A C 1
ATOM 1485 O O . TYR A 1 180 ? -80.465 -6.051 -5.696 1.00 44.25 180 TYR A O 1
#

Mean predicted aligned error: 12.15 Å

Solvent-accessible surface area (backbone atoms only — not comparable to full-atom values): 10370 Å² total; per-residue (Å²): 107,69,70,59,52,45,67,62,48,49,59,54,52,52,50,52,51,31,42,77,70,58,44,35,43,83,44,70,55,90,96,53,70,75,43,80,44,57,71,41,73,67,55,27,53,51,48,39,40,65,73,45,52,49,55,52,52,52,54,50,51,51,53,51,51,52,54,52,53,68,75,62,68,85,81,71,96,48,70,73,62,48,55,55,50,49,53,52,53,51,51,51,47,53,38,52,50,53,51,52,52,54,49,46,68,25,42,43,56,34,61,70,38,58,60,78,50,59,66,87,38,74,71,37,45,53,19,50,50,32,39,54,51,37,68,68,40,47,66,56,52,50,35,75,58,31,69,66,50,40,52,51,50,52,51,53,50,50,52,51,51,58,71,68,46,76,81,76,76,72,81,76,84,79,78,79,79,82,80,131

Radius of gyration: 26.41 Å; Cα contacts (8 Å, |Δi|>4): 97; chains: 1; bounding box: 101×37×64 Å

pLDDT: mean 78.18, std 10.74, range [44.25, 89.88]